Protein AF-W4Q923-F1 (afdb_monomer_lite)

pLDDT: mean 73.34, std 15.71, range [39.53, 96.38]

Radius of gyration: 23.55 Å; chains: 1; bounding box: 64×56×61 Å

InterPro domains:
  IPR027359 Voltage-dependent channel domain superfamily [G3DSA:1.20.120.350] (2-96)

Foldseek 3Di:
DQDPVNVVPVPPPPVVVVVVVLVVLVVVLVVVCVVDPDNVVCCVVCVVSVLSNDPPVVPDPCCVVVVVVNVVVLVVCCVPPVVVVVVPDDPVNVVVVVVVLLVLLLVLLVCCCVQPPQQPDSVSSSVVLVCLLQPPPDCPDDDDDPVNVVSSVVSNVNSVVVVSVVVVVVVVVVVVVVVVVVVVVVVVVVVVVVPD

Structure (mmCIF, N/CA/C/O backbone):
data_AF-W4Q923-F1
#
_entry.id   AF-W4Q923-F1
#
loop_
_atom_site.group_PDB
_atom_site.id
_atom_site.type_symbol
_atom_site.label_atom_id
_atom_site.label_alt_id
_atom_site.label_comp_id
_atom_site.label_asym_id
_atom_site.label_entity_id
_atom_site.label_seq_id
_atom_site.pdbx_PDB_ins_code
_atom_site.Cartn_x
_atom_site.Cartn_y
_atom_site.Cartn_z
_atom_site.occupancy
_atom_site.B_iso_or_equiv
_atom_site.auth_seq_id
_atom_site.auth_comp_id
_atom_site.auth_asym_id
_atom_site.auth_atom_id
_atom_site.pdbx_PDB_model_num
ATOM 1 N N . MET A 1 1 ? -6.276 -37.464 -17.230 1.00 39.97 1 MET A N 1
ATOM 2 C CA . MET A 1 1 ? -7.452 -36.572 -17.151 1.00 39.97 1 MET A CA 1
ATOM 3 C C . MET A 1 1 ? -7.204 -35.566 -16.041 1.00 39.97 1 MET A C 1
ATOM 5 O O . MET A 1 1 ? -7.201 -35.939 -14.877 1.00 39.97 1 MET A O 1
ATOM 9 N N . THR A 1 2 ? -6.880 -34.326 -16.393 1.00 39.53 2 THR A N 1
ATOM 10 C CA . THR A 1 2 ? -6.631 -33.232 -15.446 1.00 39.53 2 THR A CA 1
ATOM 11 C C . THR A 1 2 ? -7.960 -32.567 -15.101 1.00 39.53 2 THR A C 1
ATOM 13 O O . THR A 1 2 ? -8.554 -31.864 -15.910 1.00 39.53 2 THR A O 1
ATOM 16 N N . THR A 1 3 ? -8.482 -32.826 -13.904 1.00 50.06 3 THR A N 1
ATOM 17 C CA . THR A 1 3 ? -9.711 -32.168 -13.432 1.00 50.06 3 THR A CA 1
ATOM 18 C C . THR A 1 3 ? -9.398 -30.740 -12.976 1.00 50.06 3 THR A C 1
ATOM 20 O O . THR A 1 3 ? -8.366 -30.531 -12.346 1.00 50.06 3 THR A O 1
ATOM 23 N N . LEU A 1 4 ? -10.284 -29.766 -13.208 1.00 46.25 4 LEU A N 1
ATOM 24 C CA . LEU A 1 4 ? -10.151 -28.357 -12.774 1.00 46.25 4 LEU A CA 1
ATOM 25 C C . LEU A 1 4 ? -9.600 -28.136 -11.336 1.00 46.25 4 LEU A C 1
ATOM 27 O O . LEU A 1 4 ? -8.822 -27.199 -11.150 1.00 46.25 4 LEU A O 1
ATOM 31 N N . PRO A 1 5 ? -9.884 -28.992 -10.328 1.00 50.47 5 PRO A N 1
ATOM 32 C CA . PRO A 1 5 ? -9.270 -28.883 -8.999 1.00 50.47 5 PRO A CA 1
ATOM 33 C C . PRO A 1 5 ? -7.749 -29.118 -8.967 1.00 50.47 5 PRO A C 1
ATOM 35 O O . PRO A 1 5 ? -7.064 -28.565 -8.106 1.00 50.47 5 PRO A O 1
ATOM 38 N N . THR A 1 6 ? -7.207 -29.908 -9.901 1.00 49.28 6 THR A N 1
ATOM 39 C CA . THR A 1 6 ? -5.767 -30.235 -9.982 1.00 49.28 6 THR A CA 1
ATOM 40 C C . THR A 1 6 ? -4.897 -29.060 -10.436 1.00 49.28 6 THR A C 1
ATOM 42 O O . THR A 1 6 ? -3.740 -28.961 -10.040 1.00 49.28 6 THR A O 1
ATOM 45 N N . LEU A 1 7 ? -5.468 -28.097 -11.170 1.00 45.94 7 LEU A N 1
ATOM 46 C CA . LEU A 1 7 ? -4.778 -26.854 -11.547 1.00 45.94 7 LEU A CA 1
ATOM 47 C C . LEU A 1 7 ? -4.620 -25.888 -10.361 1.00 45.94 7 LEU A C 1
ATOM 49 O O . LEU A 1 7 ? -3.667 -25.119 -10.309 1.00 45.94 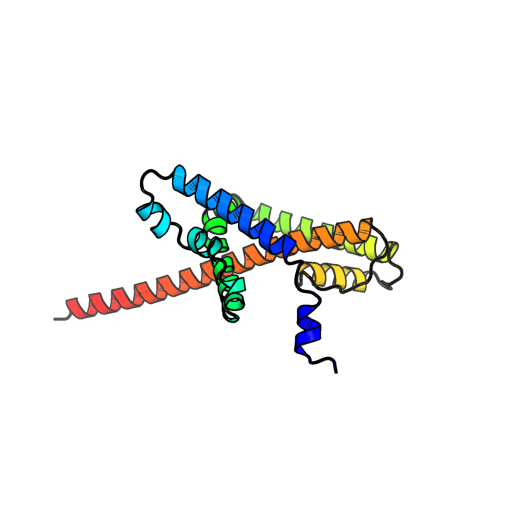7 LEU A O 1
ATOM 53 N N . TRP A 1 8 ? -5.522 -25.962 -9.379 1.00 49.03 8 TRP A N 1
ATOM 54 C CA . TRP A 1 8 ? -5.484 -25.140 -8.164 1.00 49.03 8 TRP A CA 1
ATOM 55 C C . TRP A 1 8 ? -4.673 -25.760 -7.018 1.00 49.03 8 TRP A C 1
ATOM 57 O O . TRP A 1 8 ? -4.324 -25.059 -6.071 1.00 49.03 8 TRP A O 1
ATOM 67 N N . THR A 1 9 ? -4.372 -27.059 -7.075 1.00 49.66 9 THR A N 1
ATOM 68 C CA . THR A 1 9 ? -3.628 -27.767 -6.014 1.00 49.66 9 THR A CA 1
ATOM 69 C C . THR A 1 9 ? -2.115 -27.749 -6.225 1.00 49.66 9 THR A C 1
ATOM 71 O O . THR A 1 9 ? -1.380 -27.741 -5.242 1.00 49.66 9 THR A O 1
ATOM 74 N N . ASN A 1 10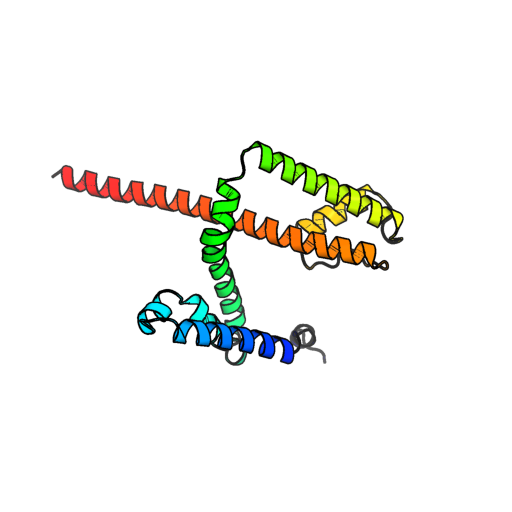 ? -1.629 -27.635 -7.465 1.00 43.00 10 ASN A N 1
ATOM 75 C CA . ASN A 1 10 ? -0.187 -27.647 -7.758 1.00 43.00 10 ASN A CA 1
ATOM 76 C C . ASN A 1 10 ? 0.548 -26.324 -7.456 1.00 43.00 10 ASN A C 1
ATOM 78 O O . ASN A 1 10 ? 1.774 -26.299 -7.435 1.00 43.00 10 ASN A O 1
ATOM 82 N N . HIS A 1 11 ? -0.183 -25.245 -7.158 1.00 48.03 11 HIS A N 1
ATOM 83 C CA . HIS A 1 11 ? 0.361 -23.986 -6.624 1.00 48.03 11 HIS A CA 1
ATOM 84 C C . HIS A 1 11 ? -0.030 -23.752 -5.157 1.00 48.03 11 HIS A C 1
ATOM 86 O O . HIS A 1 11 ? -0.047 -22.616 -4.676 1.00 48.03 11 HIS A O 1
ATOM 92 N N . ALA A 1 12 ? -0.344 -24.818 -4.414 1.00 50.09 12 ALA A N 1
ATOM 93 C CA . ALA A 1 12 ? -0.408 -24.723 -2.966 1.00 50.09 12 ALA A CA 1
ATOM 94 C C . ALA A 1 12 ? 0.986 -24.328 -2.463 1.00 50.09 12 ALA A C 1
ATOM 96 O O . ALA A 1 12 ? 1.941 -25.091 -2.590 1.00 50.09 12 ALA A O 1
ATOM 97 N N . ILE A 1 13 ? 1.097 -23.107 -1.934 1.00 53.09 13 ILE A N 1
ATOM 98 C CA . ILE A 1 13 ? 2.220 -22.638 -1.118 1.00 53.09 13 ILE A CA 1
ATOM 99 C C . ILE A 1 13 ? 2.723 -23.827 -0.299 1.00 53.09 13 ILE A C 1
ATOM 101 O O . ILE A 1 13 ? 1.928 -24.431 0.427 1.00 53.09 13 ILE A O 1
ATOM 105 N N . ASN A 1 14 ? 3.994 -24.188 -0.509 1.00 57.25 14 ASN A N 1
ATOM 106 C CA . ASN A 1 14 ? 4.610 -25.419 -0.024 1.00 57.25 14 ASN A CA 1
ATOM 107 C C . ASN A 1 14 ? 4.121 -25.719 1.409 1.00 57.25 14 ASN A C 1
ATOM 109 O O . ASN A 1 14 ? 4.229 -24.827 2.256 1.00 57.25 14 ASN A O 1
ATOM 113 N N . PRO A 1 15 ? 3.567 -26.913 1.702 1.00 65.25 15 PRO A N 1
ATOM 114 C CA . PRO A 1 15 ? 3.072 -27.280 3.034 1.00 65.25 15 PRO A CA 1
ATOM 115 C C . PRO A 1 15 ? 4.042 -26.926 4.171 1.00 65.25 15 PRO A C 1
ATOM 117 O O . PRO A 1 15 ? 3.618 -26.568 5.268 1.00 65.25 15 PRO A O 1
ATOM 120 N N . PHE A 1 16 ? 5.341 -26.927 3.867 1.00 68.88 16 PHE A N 1
ATOM 121 C CA . PHE A 1 16 ? 6.417 -26.471 4.736 1.00 68.88 16 PHE A CA 1
ATOM 122 C C . PHE A 1 16 ? 6.298 -25.001 5.180 1.00 68.88 16 PHE A C 1
ATOM 124 O O . PHE A 1 16 ? 6.459 -24.691 6.356 1.00 68.88 16 PHE A O 1
ATOM 131 N N . VAL A 1 17 ? 5.964 -24.086 4.267 1.00 65.88 17 VAL A N 1
ATOM 132 C CA . VAL A 1 17 ? 5.788 -22.653 4.560 1.00 65.88 17 VAL A CA 1
ATOM 133 C C . VAL A 1 17 ? 4.577 -22.431 5.463 1.00 65.88 17 VAL A C 1
ATOM 135 O O . VAL A 1 17 ? 4.668 -21.674 6.426 1.00 65.88 17 VAL A O 1
ATOM 138 N N . ASN A 1 18 ? 3.462 -23.124 5.207 1.00 62.75 18 ASN A N 1
ATOM 139 C CA . ASN A 1 18 ? 2.280 -23.036 6.073 1.00 62.75 18 ASN A CA 1
ATOM 140 C C . ASN A 1 18 ? 2.594 -23.530 7.492 1.00 62.75 18 ASN A C 1
ATOM 142 O O . ASN A 1 18 ? 2.185 -22.905 8.468 1.00 62.75 18 ASN A O 1
ATOM 146 N N . TRP A 1 19 ? 3.372 -24.608 7.606 1.00 73.25 19 TRP A N 1
ATOM 147 C CA . TRP A 1 19 ? 3.796 -25.159 8.889 1.00 73.25 19 TRP A CA 1
ATOM 148 C C . TRP A 1 19 ? 4.737 -24.218 9.658 1.00 73.25 19 TRP A C 1
ATOM 150 O O . TRP A 1 19 ? 4.524 -23.985 10.847 1.00 73.25 19 TRP A O 1
ATOM 160 N N . ILE A 1 20 ? 5.714 -23.598 8.981 1.00 73.25 20 ILE A N 1
ATOM 161 C CA . ILE A 1 20 ? 6.604 -22.592 9.588 1.00 73.25 20 ILE A CA 1
ATOM 162 C C . ILE A 1 20 ? 5.804 -21.397 10.109 1.00 73.25 20 ILE A C 1
ATOM 164 O O . ILE A 1 20 ? 5.983 -20.977 11.251 1.00 73.25 20 ILE A O 1
ATOM 168 N N . VAL A 1 21 ? 4.906 -20.851 9.288 1.00 68.62 21 VAL A N 1
ATOM 169 C CA . VAL A 1 21 ? 4.084 -19.695 9.668 1.00 68.62 21 VAL A CA 1
ATOM 170 C C . VAL A 1 21 ? 3.192 -20.031 10.865 1.00 68.62 21 VAL A C 1
ATOM 172 O O . VAL A 1 21 ? 3.066 -19.221 11.784 1.00 68.62 21 VAL A O 1
ATOM 175 N N . TRP A 1 22 ? 2.617 -21.235 10.896 1.00 76.94 22 TRP A N 1
ATOM 176 C CA . TRP A 1 22 ? 1.834 -21.705 12.036 1.00 76.94 22 TRP A CA 1
ATOM 177 C C . TRP A 1 22 ? 2.674 -21.795 13.316 1.00 76.94 22 TRP A C 1
ATOM 179 O O . TRP A 1 22 ? 2.257 -21.258 14.342 1.00 76.94 22 TRP A O 1
ATOM 189 N N . ILE A 1 23 ? 3.880 -22.372 13.256 1.00 78.94 23 ILE A N 1
ATOM 190 C CA . ILE A 1 23 ? 4.795 -22.446 14.408 1.00 78.94 23 ILE A CA 1
ATOM 191 C C . ILE A 1 23 ? 5.085 -21.064 14.983 1.00 78.94 23 ILE A C 1
ATOM 193 O O . ILE A 1 23 ? 5.022 -20.881 16.198 1.00 78.94 23 ILE A O 1
ATOM 197 N N . VAL A 1 24 ? 5.358 -20.079 14.127 1.00 76.44 24 VAL A N 1
ATOM 198 C CA . VAL A 1 24 ? 5.625 -18.705 14.571 1.00 76.44 24 VAL A CA 1
ATOM 199 C C . VAL A 1 24 ? 4.433 -18.142 15.353 1.00 76.44 24 VAL A C 1
ATOM 201 O O . VAL A 1 24 ? 4.621 -17.569 16.426 1.00 76.44 24 VAL A O 1
ATOM 204 N N . PHE A 1 25 ? 3.201 -18.351 14.876 1.00 72.81 25 PHE A N 1
ATOM 205 C CA . PHE A 1 25 ? 2.000 -17.903 15.590 1.00 72.81 25 PHE A CA 1
ATOM 206 C C . PHE A 1 25 ? 1.752 -18.656 16.900 1.00 72.81 25 PHE A C 1
ATOM 208 O O . PHE A 1 25 ? 1.313 -18.042 17.873 1.00 72.81 25 PHE A O 1
ATOM 215 N N . VAL A 1 26 ? 2.036 -19.959 16.948 1.00 81.19 26 VAL A N 1
ATOM 216 C CA . VAL A 1 26 ? 1.913 -20.768 18.171 1.00 81.19 26 VAL A CA 1
ATOM 217 C C . VAL A 1 26 ? 2.897 -20.297 19.235 1.00 81.19 26 VAL A C 1
ATOM 219 O O . VAL A 1 26 ? 2.506 -20.125 20.390 1.00 81.19 26 VAL A O 1
ATOM 222 N N . ILE A 1 27 ? 4.148 -20.038 18.852 1.00 82.75 27 ILE A N 1
ATOM 223 C CA . ILE A 1 27 ? 5.184 -19.555 19.769 1.00 82.75 27 ILE A CA 1
ATOM 224 C C . ILE A 1 27 ? 4.839 -18.152 20.289 1.00 82.75 27 ILE A C 1
ATOM 226 O O . ILE A 1 27 ? 4.859 -17.942 21.501 1.0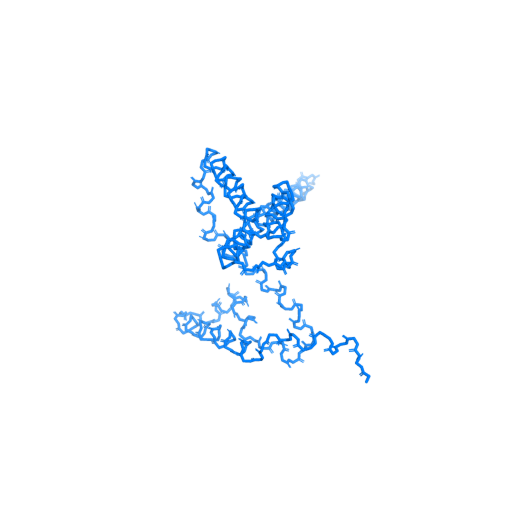0 82.75 27 ILE A O 1
ATOM 230 N N . ASP A 1 28 ? 4.462 -17.210 19.415 1.00 79.38 28 ASP A N 1
ATOM 231 C CA . ASP A 1 28 ? 4.069 -15.850 19.825 1.00 79.38 28 ASP A CA 1
ATOM 232 C C . ASP A 1 28 ? 2.859 -15.868 20.775 1.00 79.38 28 ASP A C 1
ATOM 234 O O . ASP A 1 28 ? 2.872 -15.217 21.824 1.00 79.38 28 ASP A O 1
ATOM 238 N N . PHE A 1 29 ? 1.833 -16.668 20.463 1.00 81.94 29 PHE A N 1
ATOM 239 C CA . PHE A 1 29 ? 0.671 -16.819 21.335 1.00 81.94 29 PHE A CA 1
ATOM 240 C C . PHE A 1 29 ? 1.039 -17.443 22.682 1.00 81.94 29 PHE A C 1
ATOM 242 O O . PHE A 1 29 ? 0.613 -16.942 23.723 1.00 81.94 29 PHE A O 1
ATOM 249 N N . GLY A 1 30 ? 1.829 -18.520 22.670 1.00 86.69 30 GLY A N 1
ATOM 250 C CA . GLY A 1 30 ? 2.264 -19.222 23.873 1.00 86.69 30 GLY A CA 1
ATOM 251 C C . GLY A 1 30 ? 3.055 -18.313 24.808 1.00 86.69 30 GLY A C 1
ATOM 252 O O . GLY A 1 30 ? 2.748 -18.243 25.997 1.00 86.69 30 GLY A O 1
ATOM 253 N N . TYR A 1 31 ? 3.999 -17.546 24.260 1.00 88.38 31 TYR A N 1
ATOM 254 C CA . TYR A 1 31 ? 4.799 -16.586 25.018 1.00 88.38 31 TYR A CA 1
ATOM 255 C C . TYR A 1 31 ? 3.924 -15.509 25.679 1.00 88.38 31 TYR A C 1
ATOM 257 O O . TYR A 1 31 ? 4.002 -15.280 26.887 1.00 88.38 31 TYR A O 1
ATOM 265 N N . ARG A 1 32 ? 3.007 -14.896 24.920 1.00 79.50 32 ARG A N 1
ATOM 266 C CA . ARG A 1 32 ? 2.095 -13.864 25.448 1.00 79.50 32 ARG A CA 1
ATOM 267 C C . ARG A 1 32 ? 1.099 -14.414 26.468 1.00 79.50 32 ARG A C 1
ATOM 269 O O . ARG A 1 32 ? 0.756 -13.715 27.417 1.00 79.50 32 ARG A O 1
ATOM 276 N N . LEU A 1 33 ? 0.641 -15.652 26.290 1.00 88.38 33 LEU A N 1
ATOM 277 C CA . LEU A 1 33 ? -0.255 -16.313 27.236 1.00 88.38 33 LEU A CA 1
ATOM 278 C C . LEU A 1 33 ? 0.454 -16.635 28.560 1.00 88.38 33 LEU A C 1
ATOM 280 O O . LEU A 1 33 ? -0.185 -16.579 29.609 1.00 88.38 33 LEU A O 1
ATOM 284 N N . GLN A 1 34 ? 1.752 -16.956 28.526 1.00 90.25 34 GLN A N 1
ATOM 285 C CA . GLN A 1 34 ? 2.560 -17.176 29.731 1.00 90.25 34 GLN A CA 1
ATOM 286 C C . GLN A 1 34 ? 2.818 -15.879 30.507 1.00 90.25 34 GLN A C 1
ATOM 288 O O . GLN A 1 34 ? 2.774 -15.897 31.733 1.00 90.25 34 GLN A O 1
ATOM 293 N N . LEU A 1 35 ? 3.028 -14.763 29.805 1.00 87.75 35 LEU A N 1
ATOM 294 C CA . LEU A 1 35 ? 3.209 -13.433 30.403 1.00 87.75 35 LEU A CA 1
ATOM 295 C C . LEU A 1 35 ? 1.917 -12.822 30.966 1.00 87.75 35 LEU A C 1
ATOM 297 O O . LEU A 1 35 ? 1.972 -11.884 31.757 1.00 87.75 35 LEU A O 1
ATOM 301 N N . ALA A 1 36 ? 0.748 -13.309 30.551 1.00 85.75 36 ALA A N 1
ATOM 302 C CA . ALA A 1 36 ? -0.524 -12.768 31.001 1.00 85.75 36 ALA A CA 1
ATOM 303 C C . ALA A 1 36 ? -0.875 -13.244 32.421 1.00 85.75 36 ALA A C 1
ATOM 305 O O . ALA A 1 36 ? -1.133 -14.428 32.641 1.00 85.75 36 ALA A O 1
ATOM 306 N N . GLU A 1 37 ? -1.010 -12.300 33.357 1.00 80.75 37 GLU A N 1
ATOM 307 C CA . GLU A 1 37 ? -1.421 -12.563 34.749 1.00 80.75 37 GLU A CA 1
ATOM 308 C C . GLU A 1 37 ? -2.750 -13.334 34.844 1.00 80.75 37 GLU A C 1
ATOM 310 O O . GLU A 1 37 ? -2.924 -14.203 35.695 1.00 80.75 37 GLU A O 1
ATOM 315 N N . GLN A 1 38 ? -3.693 -13.057 33.933 1.00 89.12 38 GLN A N 1
ATOM 316 C CA . GLN A 1 38 ? -4.988 -13.737 33.855 1.00 89.12 38 GLN A CA 1
ATOM 317 C C . GLN A 1 38 ? -5.217 -14.358 32.475 1.00 89.12 38 GLN A C 1
ATOM 319 O O . GLN A 1 38 ? -5.804 -13.747 31.576 1.00 89.12 38 GLN A O 1
ATOM 324 N N . LYS A 1 39 ? -4.812 -15.623 32.326 1.00 86.19 39 LYS A N 1
ATOM 325 C CA . LYS A 1 39 ? -4.891 -16.402 31.075 1.00 86.19 39 LYS A CA 1
ATOM 326 C C . LYS A 1 39 ? -6.287 -16.392 30.439 1.00 86.19 39 LYS A C 1
ATOM 328 O O . LYS A 1 39 ? -6.430 -16.128 29.248 1.00 86.19 39 LYS A O 1
ATOM 333 N N . TRP A 1 40 ? -7.337 -16.605 31.234 1.00 84.25 40 TRP A N 1
ATOM 334 C CA . TRP A 1 40 ? -8.723 -16.609 30.747 1.00 84.25 40 TRP A CA 1
ATOM 335 C C . TRP A 1 40 ? -9.199 -15.242 30.250 1.00 84.25 40 TRP A C 1
ATOM 337 O O . TRP A 1 40 ? -9.895 -15.156 29.235 1.00 84.25 40 TRP A O 1
ATOM 347 N N . LEU A 1 41 ? -8.812 -14.165 30.936 1.00 79.56 41 LEU A N 1
ATOM 348 C CA . LEU A 1 41 ? -9.129 -12.806 30.505 1.00 79.56 41 LEU A CA 1
ATOM 349 C C . LEU A 1 41 ? -8.360 -12.451 29.227 1.00 79.56 41 LEU A C 1
ATOM 351 O O . LEU A 1 41 ? -8.921 -11.830 28.326 1.00 79.56 41 LEU A O 1
ATOM 355 N N . PHE A 1 42 ? -7.104 -12.890 29.120 1.00 77.75 42 PHE A N 1
ATOM 356 C CA . PHE A 1 42 ? -6.281 -12.725 27.927 1.00 77.75 42 PHE A CA 1
ATOM 357 C C . PHE A 1 42 ? -6.896 -13.419 26.707 1.00 77.75 42 PHE A C 1
ATOM 359 O O . PHE A 1 42 ? -7.014 -12.788 25.660 1.00 77.75 42 PHE A O 1
ATOM 366 N N . ILE A 1 43 ? -7.362 -14.663 26.849 1.00 82.31 43 ILE A N 1
ATOM 367 C CA . ILE A 1 43 ? -8.047 -15.409 25.779 1.00 82.31 43 ILE A CA 1
ATOM 368 C C . ILE A 1 43 ? -9.298 -14.651 25.310 1.00 82.31 43 ILE A C 1
ATOM 370 O O . ILE A 1 43 ? -9.479 -14.441 24.111 1.00 82.31 43 ILE A O 1
ATOM 374 N N . LYS A 1 44 ? -10.130 -14.167 26.245 1.00 74.06 44 LYS A N 1
ATOM 375 C CA . LYS A 1 44 ? -11.352 -13.406 25.921 1.00 74.06 44 LYS A CA 1
ATOM 376 C C . LYS A 1 44 ? -11.065 -12.054 25.266 1.00 74.06 44 LYS A C 1
ATOM 378 O O . LYS A 1 44 ? -11.820 -11.628 24.397 1.00 74.06 44 LYS A O 1
ATOM 383 N N . LYS A 1 45 ? -9.991 -11.374 25.675 1.00 75.25 45 LYS A N 1
ATOM 384 C CA . LYS A 1 45 ? -9.571 -10.090 25.092 1.00 75.25 45 LYS A CA 1
ATOM 385 C C . LYS A 1 45 ? -8.888 -10.250 23.734 1.00 75.25 45 LYS A C 1
ATOM 387 O O . LYS A 1 45 ? -8.917 -9.314 22.940 1.00 75.25 45 LYS A O 1
ATOM 392 N N . ASN A 1 46 ? -8.308 -11.418 23.454 1.00 70.19 46 ASN A N 1
ATOM 393 C CA . ASN A 1 46 ? -7.512 -11.672 22.256 1.00 70.19 46 ASN A CA 1
ATOM 394 C C . ASN A 1 46 ? -8.045 -12.857 21.421 1.00 70.19 46 ASN A C 1
ATOM 396 O O . ASN A 1 46 ? -7.276 -13.756 21.068 1.00 70.19 46 ASN A O 1
ATOM 400 N N . PRO A 1 47 ? -9.336 -12.865 21.032 1.00 70.44 47 PRO A N 1
ATOM 401 C CA . PRO A 1 47 ? -9.945 -13.995 20.326 1.00 70.44 47 PRO A CA 1
ATOM 402 C C . PRO A 1 47 ? -9.266 -14.277 18.979 1.00 70.44 47 PRO A C 1
ATOM 404 O O . PRO A 1 47 ? -9.142 -15.423 18.566 1.00 70.44 47 PRO A O 1
ATOM 407 N N . PHE A 1 48 ? -8.743 -13.251 18.305 1.00 63.28 48 PHE A N 1
ATOM 408 C CA . PHE A 1 48 ? -8.038 -13.430 17.037 1.00 63.28 48 PHE A CA 1
ATOM 409 C C . PHE A 1 48 ? -6.701 -14.150 17.178 1.00 63.28 48 PHE A C 1
ATOM 411 O O . PHE A 1 48 ? -6.305 -14.873 16.269 1.00 63.28 48 PHE A O 1
ATOM 418 N N . LEU A 1 49 ? -5.981 -13.918 18.276 1.00 65.31 49 LEU A N 1
ATOM 419 C CA . LEU A 1 49 ? -4.723 -14.594 18.611 1.00 65.31 49 LEU A CA 1
ATOM 420 C C . LEU A 1 49 ? -4.977 -16.090 18.818 1.00 65.31 49 LEU A C 1
ATOM 422 O O . LEU A 1 49 ? -4.283 -16.913 18.232 1.00 65.31 49 LEU A O 1
ATOM 426 N N . VAL A 1 50 ? -6.068 -16.411 19.515 1.00 74.69 50 VAL A N 1
ATOM 427 C CA . VAL A 1 50 ? -6.555 -17.780 19.727 1.00 74.69 50 VAL A CA 1
ATOM 428 C C . VAL A 1 50 ? -6.953 -18.448 18.409 1.00 74.69 50 VAL A C 1
ATOM 430 O O . VAL A 1 50 ? -6.559 -19.576 18.149 1.00 74.69 50 VAL A O 1
ATOM 433 N N . ILE A 1 51 ? -7.685 -17.755 17.533 1.00 66.88 51 ILE A N 1
ATOM 434 C CA . ILE A 1 51 ? -8.116 -18.320 16.242 1.00 66.88 51 ILE A CA 1
ATOM 435 C C . ILE A 1 51 ? -6.925 -18.692 15.348 1.00 66.88 51 ILE A C 1
ATOM 437 O O . ILE A 1 51 ? -7.041 -19.619 14.552 1.00 66.88 51 ILE A O 1
ATOM 441 N N . ALA A 1 52 ? -5.779 -18.017 15.478 1.00 65.19 52 ALA A N 1
ATOM 442 C CA . ALA A 1 52 ? -4.654 -18.272 14.584 1.00 65.19 52 ALA A CA 1
ATOM 443 C C . ALA A 1 52 ? -3.775 -19.465 14.924 1.00 65.19 52 ALA A C 1
ATOM 445 O O . ALA A 1 52 ? -3.061 -19.958 14.056 1.00 65.19 52 ALA A O 1
ATOM 446 N N . ILE A 1 53 ? -3.817 -19.920 16.170 1.00 77.44 53 ILE A N 1
ATOM 447 C CA . ILE A 1 53 ? -3.105 -21.134 16.562 1.00 77.44 53 ILE A CA 1
ATOM 448 C C . ILE A 1 53 ? -3.899 -22.396 16.224 1.00 77.44 53 ILE A C 1
ATOM 450 O O . ILE A 1 53 ? -3.333 -23.486 16.225 1.00 77.44 53 ILE A O 1
ATOM 454 N N . ILE A 1 54 ? -5.195 -22.266 15.919 1.00 72.81 54 ILE A N 1
ATOM 455 C CA . ILE A 1 54 ? -6.050 -23.401 15.582 1.00 72.81 54 ILE A CA 1
ATOM 456 C C . ILE A 1 54 ? -5.838 -23.753 14.097 1.00 72.81 54 ILE A C 1
ATOM 458 O O . ILE A 1 54 ? -6.148 -22.925 13.233 1.00 72.81 54 ILE A O 1
ATOM 462 N N . PRO A 1 55 ? -5.343 -24.965 13.774 1.00 61.81 55 PRO A N 1
ATOM 463 C CA . PRO A 1 55 ? -5.057 -25.390 12.403 1.00 61.81 55 PRO A CA 1
ATOM 464 C C . PRO A 1 55 ? -6.351 -25.792 11.678 1.00 61.81 55 PRO A C 1
ATOM 466 O O . PRO A 1 55 ? -6.583 -26.952 11.345 1.00 61.81 55 PRO A O 1
ATOM 469 N N . PHE A 1 56 ? -7.252 -24.830 11.465 1.00 56.75 56 PHE A N 1
ATOM 470 C CA . PHE A 1 56 ? -8.532 -25.081 10.798 1.00 56.75 56 PHE A CA 1
ATOM 471 C C . PHE A 1 56 ? -8.350 -25.550 9.345 1.00 56.75 56 PHE A C 1
ATOM 473 O O . PHE A 1 56 ? -9.177 -26.308 8.838 1.00 56.75 56 PHE A O 1
ATOM 480 N N . ASP A 1 57 ? -7.271 -25.120 8.684 1.00 54.03 57 ASP A N 1
ATOM 481 C CA . ASP A 1 57 ? -6.959 -25.387 7.275 1.00 54.03 57 ASP A CA 1
ATOM 482 C C . ASP A 1 57 ? -6.641 -26.845 6.957 1.00 54.03 57 ASP A C 1
ATOM 484 O O . ASP A 1 57 ? -6.839 -27.262 5.817 1.00 54.03 57 ASP A O 1
ATOM 488 N N . GLN A 1 58 ? -6.233 -27.621 7.960 1.00 51.69 58 GLN A N 1
ATOM 489 C CA . GLN A 1 58 ? -5.940 -29.043 7.806 1.00 51.69 58 GLN A CA 1
ATOM 490 C C . GLN A 1 58 ? -7.180 -29.940 7.945 1.00 51.69 58 GLN A C 1
ATOM 492 O O . GLN A 1 58 ? -7.166 -31.057 7.436 1.00 51.69 58 GLN A O 1
ATOM 497 N N . PHE A 1 59 ? -8.264 -29.463 8.573 1.00 48.53 59 PHE A N 1
ATOM 498 C CA . PHE A 1 59 ? -9.433 -30.298 8.892 1.00 48.53 59 PHE A CA 1
ATOM 499 C C . PHE A 1 59 ? -10.717 -29.936 8.134 1.00 48.53 59 PHE A C 1
ATOM 501 O O . PHE A 1 59 ? -11.562 -30.806 7.941 1.00 48.53 59 PHE A O 1
ATOM 508 N N . PHE A 1 60 ? -10.895 -28.692 7.668 1.00 45.91 60 PHE A N 1
ATOM 509 C CA . PHE A 1 60 ? -12.144 -28.285 7.013 1.00 45.91 60 PHE A CA 1
ATOM 510 C C . PHE A 1 60 ? -11.906 -27.392 5.790 1.00 45.91 60 PHE A C 1
ATOM 512 O O . PHE A 1 60 ? -11.253 -26.357 5.875 1.00 45.91 60 PHE A O 1
ATOM 519 N N . GLN A 1 61 ? -12.545 -27.709 4.655 1.00 46.53 61 GLN A N 1
ATOM 520 C CA . GLN A 1 61 ? -12.555 -26.851 3.451 1.00 46.53 61 GLN A CA 1
ATOM 521 C C . GLN A 1 61 ? -13.097 -25.429 3.734 1.00 46.53 61 GLN A C 1
ATOM 523 O O . GLN A 1 61 ? -12.758 -24.475 3.030 1.00 46.53 61 GLN A O 1
ATOM 528 N N . VAL A 1 62 ? -13.869 -25.271 4.818 1.00 47.75 62 VAL A N 1
ATOM 529 C CA . VAL A 1 62 ? -14.403 -24.003 5.349 1.00 47.75 62 VAL A CA 1
ATOM 530 C C . VAL A 1 62 ? -13.308 -23.095 5.940 1.00 47.75 62 VAL A C 1
ATOM 532 O O . VAL A 1 62 ? -13.505 -21.893 6.090 1.00 47.75 62 VAL A O 1
ATOM 535 N N . ALA A 1 63 ? -12.104 -23.604 6.201 1.00 52.50 63 ALA A N 1
ATOM 536 C CA . ALA A 1 63 ? -10.978 -22.820 6.712 1.00 52.50 63 ALA A CA 1
ATOM 537 C C . ALA A 1 63 ? -10.480 -21.720 5.764 1.00 52.50 63 ALA A C 1
ATOM 539 O O . ALA A 1 63 ? -9.866 -20.743 6.200 1.00 52.50 63 ALA A O 1
ATOM 540 N N . ARG A 1 64 ? -10.807 -21.816 4.468 1.00 52.28 64 ARG A N 1
ATOM 541 C CA . ARG A 1 64 ? -10.623 -20.712 3.512 1.00 52.28 64 ARG A CA 1
ATOM 542 C C . ARG A 1 64 ? -11.413 -19.461 3.929 1.00 52.28 64 ARG A C 1
ATOM 544 O O . ARG A 1 64 ? -10.942 -18.351 3.714 1.00 52.28 64 ARG A O 1
ATOM 551 N N . LEU A 1 65 ? -12.555 -19.643 4.596 1.00 49.22 65 LEU A N 1
ATOM 552 C CA . LEU A 1 65 ? -13.381 -18.581 5.174 1.00 49.22 65 LEU A CA 1
ATOM 553 C C . LEU A 1 65 ? -12.776 -18.030 6.479 1.00 49.22 65 LEU A C 1
ATOM 555 O O . LEU A 1 65 ? -12.882 -16.843 6.763 1.00 49.22 65 LEU A O 1
ATOM 559 N N . VAL A 1 66 ? -12.052 -18.856 7.241 1.00 51.62 66 VAL A N 1
ATOM 560 C CA . VAL A 1 66 ? -11.329 -18.427 8.454 1.00 51.62 66 VAL A CA 1
ATOM 561 C C . VAL A 1 66 ? -10.142 -17.515 8.109 1.00 51.62 66 VAL A C 1
ATOM 563 O O . VAL A 1 66 ? -9.845 -16.599 8.871 1.00 51.62 66 VAL A O 1
ATOM 566 N N . ARG A 1 67 ? -9.526 -17.641 6.920 1.00 52.22 67 ARG A N 1
ATOM 567 C CA . ARG A 1 67 ? -8.545 -16.651 6.414 1.00 52.22 67 ARG A CA 1
ATOM 568 C C . ARG A 1 67 ? -9.134 -15.237 6.293 1.00 52.22 67 ARG A C 1
ATOM 570 O O . ARG A 1 67 ? -8.418 -14.265 6.503 1.00 52.22 67 ARG A O 1
ATOM 577 N N . VAL A 1 68 ? -10.440 -15.107 6.054 1.00 56.09 68 VAL A N 1
ATOM 578 C CA . VAL A 1 68 ? -11.149 -13.812 6.074 1.00 56.09 68 VAL A CA 1
ATOM 579 C C . VAL A 1 68 ? -11.254 -13.270 7.505 1.00 56.09 68 VAL A C 1
ATOM 581 O O . VAL A 1 68 ? -11.184 -12.063 7.714 1.00 56.09 68 VAL A O 1
ATOM 584 N N . ILE A 1 69 ? -11.314 -14.139 8.520 1.00 54.19 69 ILE A N 1
ATOM 585 C CA . ILE A 1 69 ? -11.306 -13.740 9.938 1.00 54.19 69 ILE A CA 1
ATOM 586 C C . ILE A 1 69 ? -9.957 -13.113 10.336 1.00 54.19 69 ILE A C 1
ATOM 588 O O . ILE A 1 69 ? -9.924 -12.181 11.141 1.00 54.19 69 ILE A O 1
ATOM 592 N N . TYR A 1 70 ? -8.848 -13.523 9.713 1.00 55.25 70 TYR A N 1
ATOM 593 C CA . TYR A 1 70 ? -7.554 -12.852 9.890 1.00 55.25 70 TYR A CA 1
ATOM 594 C C . TYR A 1 70 ? -7.553 -11.399 9.388 1.00 55.25 70 TYR A C 1
ATOM 596 O O . TYR A 1 70 ? -6.828 -10.585 9.955 1.00 55.25 70 TYR A O 1
ATOM 604 N N . LEU A 1 71 ? -8.397 -11.024 8.415 1.00 55.28 71 LEU A N 1
ATOM 605 C CA . LEU A 1 71 ? -8.534 -9.623 7.983 1.00 55.28 71 LEU A CA 1
ATOM 606 C C . LEU A 1 71 ? -9.103 -8.728 9.095 1.00 55.28 71 LEU A C 1
ATOM 608 O O . LEU A 1 71 ? -8.777 -7.545 9.163 1.00 55.28 71 LEU A O 1
ATOM 612 N N . PHE A 1 72 ? -9.878 -9.279 10.033 1.00 53.25 72 PHE A N 1
ATOM 613 C CA . PHE A 1 72 ? -10.395 -8.515 11.171 1.00 53.25 72 PHE A CA 1
ATOM 614 C C . PHE A 1 72 ? -9.310 -8.151 12.202 1.00 53.25 72 PHE A C 1
ATOM 616 O O . PHE A 1 72 ? -9.498 -7.192 12.954 1.00 53.25 72 PHE A O 1
ATOM 623 N N . ARG A 1 73 ? -8.139 -8.817 12.192 1.00 51.09 73 ARG A N 1
ATOM 624 C CA . ARG A 1 73 ? -6.958 -8.408 12.987 1.00 51.09 73 ARG A CA 1
ATOM 625 C C . ARG A 1 73 ? -6.429 -7.031 12.591 1.00 51.09 73 ARG A C 1
ATOM 627 O O . ARG A 1 73 ? -5.882 -6.326 13.439 1.00 51.09 73 ARG A O 1
ATOM 634 N N . MET A 1 74 ? -6.641 -6.623 11.336 1.00 56.81 74 MET A N 1
ATOM 635 C CA . MET A 1 74 ? -6.224 -5.315 10.825 1.00 56.81 74 MET A CA 1
ATOM 636 C C . MET A 1 74 ? -6.833 -4.172 11.646 1.00 56.81 74 MET A C 1
ATOM 638 O O . MET A 1 74 ? -6.203 -3.136 11.822 1.00 56.81 74 MET A O 1
ATOM 642 N N . LYS A 1 75 ? -8.025 -4.375 12.227 1.00 52.66 75 LYS A N 1
ATOM 643 C CA . LYS A 1 75 ? -8.734 -3.355 13.008 1.00 52.66 75 LYS A CA 1
ATOM 644 C C . LYS A 1 75 ? -7.969 -2.942 14.274 1.00 52.66 75 LYS A C 1
ATOM 646 O O . LYS A 1 75 ? -7.958 -1.764 14.623 1.00 52.66 75 LYS A O 1
ATOM 651 N N . THR A 1 76 ? -7.306 -3.888 14.940 1.00 52.12 76 THR A N 1
ATOM 652 C CA . THR A 1 76 ? -6.536 -3.625 16.168 1.00 52.12 76 THR A CA 1
ATOM 653 C C . THR A 1 76 ? -5.190 -2.973 15.856 1.00 52.12 76 THR A C 1
ATOM 655 O O . THR A 1 76 ? -4.807 -2.016 16.527 1.00 52.12 76 THR A O 1
ATOM 658 N N . VAL A 1 77 ? -4.510 -3.433 14.798 1.00 57.19 77 VAL A N 1
ATOM 659 C CA . VAL A 1 77 ? -3.235 -2.854 14.335 1.00 57.19 77 VAL A CA 1
ATOM 660 C C . VAL A 1 77 ? -3.443 -1.429 13.816 1.00 57.19 77 VAL A C 1
ATOM 662 O O . VAL A 1 77 ? -2.720 -0.515 14.207 1.00 57.19 77 VAL A O 1
ATOM 665 N N . ALA A 1 78 ? -4.489 -1.214 13.016 1.00 58.00 78 ALA A N 1
ATOM 666 C CA . ALA A 1 78 ? -4.851 0.100 12.498 1.00 58.00 78 ALA A CA 1
ATOM 667 C C . ALA A 1 78 ? -5.155 1.105 13.618 1.00 58.00 78 ALA A C 1
ATOM 669 O O . ALA A 1 78 ? -4.721 2.254 13.557 1.00 58.00 78 ALA A O 1
ATOM 670 N N . LYS A 1 79 ? -5.854 0.669 14.672 1.00 56.88 79 LYS A N 1
ATOM 671 C CA . LYS A 1 79 ? -6.193 1.537 15.802 1.00 56.88 79 LYS A CA 1
ATOM 672 C C . LYS A 1 79 ? -4.968 1.952 16.624 1.00 56.88 79 LYS A C 1
ATOM 674 O O . LYS A 1 79 ? -4.856 3.113 16.977 1.00 56.88 79 LYS A O 1
ATOM 679 N N . TYR A 1 80 ? -4.065 1.029 16.952 1.00 55.44 80 TYR A N 1
ATOM 680 C CA . TYR A 1 80 ? -2.969 1.341 17.881 1.00 55.44 80 TYR A CA 1
ATOM 681 C C . TYR A 1 80 ? -1.694 1.859 17.209 1.00 55.44 80 TYR A C 1
ATOM 683 O O . TYR A 1 80 ? -0.985 2.654 17.818 1.00 55.44 80 TYR A O 1
ATOM 691 N N . TYR A 1 81 ? -1.406 1.447 15.973 1.00 56.75 81 TYR A N 1
ATOM 692 C CA . TYR A 1 81 ? -0.148 1.796 15.300 1.00 56.75 81 TYR A CA 1
ATOM 693 C C . TYR A 1 81 ? -0.325 2.828 14.187 1.00 56.75 81 TYR A C 1
ATOM 695 O O . TYR A 1 81 ? 0.563 3.644 13.968 1.00 56.75 81 TYR A O 1
ATOM 703 N N . ILE A 1 82 ? -1.466 2.823 13.493 1.00 55.00 82 ILE A N 1
ATOM 704 C CA . ILE A 1 82 ? -1.693 3.720 12.349 1.00 55.00 82 ILE A CA 1
ATOM 705 C C . ILE A 1 82 ? -2.385 5.016 12.793 1.00 55.00 82 ILE A C 1
ATOM 707 O O . ILE A 1 82 ? -2.056 6.095 12.308 1.00 55.00 82 ILE A O 1
ATOM 711 N N . GLN A 1 83 ? -3.314 4.937 13.748 1.00 55.12 83 GLN A N 1
ATOM 712 C CA . GLN A 1 83 ? -4.073 6.090 14.237 1.00 55.12 83 GLN A CA 1
ATOM 713 C C . GLN A 1 83 ? -3.206 7.268 14.748 1.00 55.12 83 GLN A C 1
ATOM 715 O O . GLN A 1 83 ? -3.449 8.381 14.282 1.00 55.12 83 GLN A O 1
ATOM 720 N N . PRO A 1 84 ? -2.169 7.079 15.596 1.00 55.12 84 PRO A N 1
ATOM 721 C CA . PRO A 1 84 ? -1.328 8.199 16.037 1.00 55.12 84 PRO A CA 1
ATOM 722 C C . PRO A 1 84 ? -0.494 8.810 14.900 1.00 55.12 84 PRO A C 1
ATOM 724 O O . PRO A 1 84 ? -0.232 10.010 14.910 1.00 55.12 84 PRO A O 1
ATOM 727 N N . VAL A 1 85 ? -0.130 8.019 13.884 1.00 57.31 85 VAL A N 1
ATOM 728 C CA . VAL A 1 85 ? 0.552 8.522 12.682 1.00 57.31 85 VAL A CA 1
ATOM 729 C C . VAL A 1 85 ? -0.407 9.393 11.867 1.00 57.31 85 VAL A C 1
ATOM 731 O O . VAL A 1 85 ? -0.057 10.506 11.500 1.00 57.31 85 VAL A O 1
ATOM 734 N N . ILE A 1 86 ? -1.648 8.945 11.645 1.00 58.34 86 ILE A N 1
ATOM 735 C CA . ILE A 1 86 ? -2.665 9.700 10.890 1.00 58.34 86 ILE A CA 1
ATOM 736 C C . ILE A 1 86 ? -3.050 11.012 11.589 1.00 58.34 86 ILE A C 1
ATOM 738 O O . ILE A 1 86 ? -3.277 12.013 10.909 1.00 58.34 86 ILE A O 1
ATOM 742 N N . GLU A 1 87 ? -3.134 11.019 12.921 1.00 57.78 87 GLU A N 1
ATOM 743 C CA . GLU A 1 87 ? -3.517 12.197 13.711 1.00 57.78 87 GLU A CA 1
ATOM 744 C C . GLU A 1 87 ? -2.429 13.288 13.728 1.00 57.78 87 GLU A C 1
ATOM 746 O O . GLU A 1 87 ? -2.755 14.463 13.880 1.00 57.78 87 GLU A O 1
ATOM 751 N N . GLN A 1 88 ? -1.162 12.933 13.481 1.00 54.94 88 GLN A N 1
ATOM 752 C CA . GLN A 1 88 ? -0.052 13.889 13.335 1.00 54.94 88 GLN A CA 1
ATOM 753 C C . GLN A 1 88 ? 0.157 14.387 11.892 1.00 54.94 88 GLN A C 1
ATOM 755 O O . GLN A 1 88 ? 0.934 15.318 11.667 1.00 54.94 88 GLN A O 1
ATOM 760 N N . LEU A 1 89 ? -0.548 13.830 10.897 1.00 51.31 89 LEU A N 1
ATOM 761 C CA . LEU A 1 89 ? -0.516 14.351 9.529 1.00 51.31 89 LEU A CA 1
ATOM 762 C C . LEU A 1 89 ? -1.394 15.607 9.402 1.00 51.31 89 LEU A C 1
ATOM 764 O O . LEU A 1 89 ? -2.594 15.534 9.111 1.00 51.31 89 LEU A O 1
ATOM 768 N N . SER A 1 90 ? -0.760 16.773 9.530 1.00 54.00 90 SER A N 1
ATOM 769 C CA . SER A 1 90 ? -1.295 18.048 9.038 1.00 54.00 90 SER A CA 1
ATOM 770 C C . SER A 1 90 ? -1.724 17.923 7.565 1.00 54.00 90 SER A C 1
ATOM 772 O O . SER A 1 90 ? -1.177 17.123 6.804 1.00 54.00 90 SER A O 1
ATOM 774 N N . TYR A 1 91 ? -2.708 18.715 7.129 1.00 54.31 91 TYR A N 1
ATOM 775 C CA . TYR A 1 91 ? -3.239 18.700 5.754 1.00 54.31 91 TYR A CA 1
ATOM 776 C C . TYR A 1 91 ? -2.129 18.849 4.689 1.00 54.31 91 TYR A C 1
ATOM 778 O O . TYR A 1 91 ? -2.199 18.244 3.620 1.00 54.31 91 TYR A O 1
ATOM 786 N N . PHE A 1 92 ? -1.057 19.569 5.038 1.00 55.31 92 PHE A N 1
ATOM 787 C CA . PHE A 1 92 ? 0.155 19.733 4.234 1.00 55.31 92 PHE A CA 1
ATOM 788 C C . PHE A 1 92 ? 0.889 18.400 3.977 1.00 55.31 92 PHE A C 1
ATOM 790 O O . PHE A 1 92 ? 1.318 18.124 2.860 1.00 55.31 92 PHE A O 1
ATOM 797 N N . SER A 1 93 ? 0.947 17.511 4.971 1.00 63.81 93 SER A N 1
ATOM 798 C CA . SER A 1 93 ? 1.615 16.206 4.879 1.00 63.81 93 SER A CA 1
ATOM 799 C C . SER A 1 93 ? 0.910 15.248 3.913 1.00 63.81 93 SER A C 1
ATOM 801 O O . SER A 1 93 ? 1.569 14.462 3.238 1.00 63.81 93 SER A O 1
ATOM 803 N N . LYS A 1 94 ? -0.423 15.325 3.789 1.00 68.19 94 LYS A N 1
ATOM 804 C CA . LYS A 1 94 ? -1.195 14.462 2.872 1.00 68.19 94 LYS A CA 1
ATOM 805 C C . LYS A 1 94 ? -0.933 14.799 1.402 1.00 68.19 94 LYS A C 1
ATOM 807 O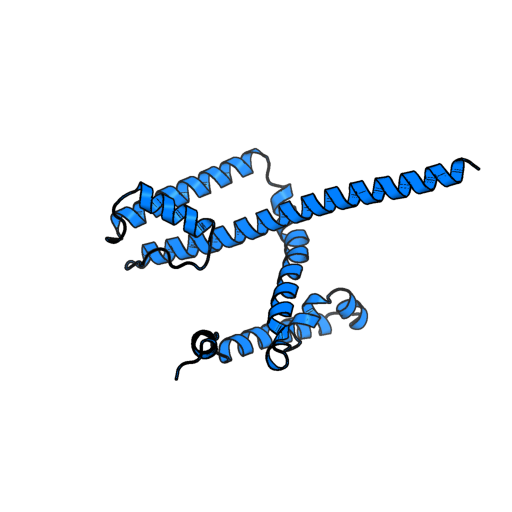 O . LYS A 1 94 ? -0.789 13.886 0.593 1.00 68.19 94 LYS A O 1
ATOM 812 N N . MET A 1 95 ? -0.831 16.088 1.065 1.00 74.19 95 MET A N 1
ATOM 813 C CA . MET A 1 95 ? -0.481 16.515 -0.297 1.00 74.19 95 MET A CA 1
ATOM 814 C C . MET A 1 95 ? 0.967 16.159 -0.642 1.00 74.19 95 MET A C 1
ATOM 816 O O . MET A 1 95 ? 1.222 15.668 -1.737 1.00 74.19 95 MET A O 1
ATOM 820 N N . VAL A 1 96 ? 1.901 16.326 0.301 1.00 80.44 96 VAL A N 1
ATOM 821 C CA . VAL A 1 96 ? 3.310 15.946 0.102 1.00 80.44 96 VAL A CA 1
ATOM 822 C C . VAL A 1 96 ? 3.452 14.445 -0.167 1.00 80.44 96 VAL A C 1
ATOM 824 O O . VAL A 1 96 ? 4.135 14.063 -1.112 1.00 80.44 96 VAL A O 1
ATOM 827 N N . ILE A 1 97 ? 2.761 13.586 0.590 1.00 80.81 97 ILE A N 1
ATOM 828 C CA . ILE A 1 97 ? 2.779 12.132 0.354 1.00 80.81 97 ILE A CA 1
ATOM 829 C C . ILE A 1 97 ? 2.230 11.785 -1.032 1.00 80.81 97 ILE A C 1
ATOM 831 O O . ILE A 1 97 ? 2.814 10.954 -1.725 1.00 80.81 97 ILE A O 1
ATOM 835 N N . LEU A 1 98 ? 1.141 12.431 -1.460 1.00 86.75 98 LEU A N 1
ATOM 836 C CA . LEU A 1 98 ? 0.582 12.210 -2.793 1.00 86.75 98 LEU A CA 1
ATOM 837 C C . LEU A 1 98 ? 1.587 12.585 -3.891 1.00 86.75 98 LEU A C 1
ATOM 839 O O . LEU A 1 98 ? 1.789 11.805 -4.817 1.00 86.75 98 LEU A O 1
ATOM 843 N N . ILE A 1 99 ? 2.258 13.733 -3.759 1.00 90.50 99 ILE A N 1
ATOM 844 C CA . ILE A 1 99 ? 3.285 14.183 -4.710 1.00 90.50 99 ILE A CA 1
ATOM 845 C C . ILE A 1 99 ? 4.460 13.201 -4.750 1.00 90.50 99 ILE A C 1
ATOM 847 O O . ILE A 1 99 ? 4.917 12.854 -5.835 1.00 90.50 99 ILE A O 1
ATOM 851 N N . ILE A 1 100 ? 4.917 12.710 -3.595 1.00 90.81 100 ILE A N 1
ATOM 852 C CA . ILE A 1 100 ? 5.998 11.716 -3.519 1.00 90.81 100 ILE A CA 1
ATOM 853 C C . ILE A 1 100 ? 5.598 10.425 -4.239 1.00 90.81 100 ILE A C 1
ATOM 855 O O . ILE A 1 100 ? 6.386 9.905 -5.024 1.00 90.81 100 ILE A O 1
ATOM 859 N N . ILE A 1 101 ? 4.376 9.927 -4.021 1.00 91.50 101 ILE A N 1
ATOM 860 C CA . ILE A 1 101 ? 3.878 8.722 -4.701 1.00 91.50 101 ILE A CA 1
ATOM 861 C C . ILE A 1 101 ? 3.808 8.955 -6.211 1.00 91.50 101 ILE A C 1
ATOM 863 O O . ILE A 1 101 ? 4.295 8.123 -6.970 1.00 91.50 101 ILE A O 1
ATOM 867 N N . MET A 1 102 ? 3.255 10.083 -6.664 1.00 93.31 102 MET A N 1
ATOM 868 C CA . MET A 1 102 ? 3.181 10.390 -8.096 1.00 93.31 102 MET A CA 1
ATOM 869 C C . MET A 1 102 ? 4.572 10.530 -8.728 1.00 93.31 102 MET A C 1
ATOM 871 O O . MET A 1 102 ? 4.802 9.985 -9.805 1.00 93.31 102 MET A O 1
ATOM 875 N N . GLY A 1 103 ? 5.512 11.191 -8.047 1.00 95.06 103 GLY A N 1
ATOM 876 C CA . GLY A 1 103 ? 6.900 11.309 -8.497 1.00 95.06 103 GLY A CA 1
ATOM 877 C C . GLY A 1 103 ? 7.610 9.956 -8.571 1.00 95.06 103 GLY A C 1
ATOM 878 O O . GLY A 1 103 ? 8.287 9.665 -9.554 1.00 95.06 103 GLY A O 1
ATOM 879 N N . TYR A 1 104 ? 7.397 9.094 -7.576 1.00 95.12 104 TYR A N 1
ATOM 880 C CA . TYR A 1 104 ? 7.907 7.725 -7.572 1.00 95.12 104 TYR A CA 1
ATOM 881 C C . TYR A 1 104 ? 7.343 6.891 -8.734 1.00 95.12 104 TYR A C 1
ATOM 883 O O . TYR A 1 104 ? 8.115 6.242 -9.437 1.00 95.12 104 TYR A O 1
ATOM 891 N N . LEU A 1 105 ? 6.030 6.946 -8.991 1.00 95.81 105 LEU A N 1
ATOM 892 C CA . LEU A 1 105 ? 5.412 6.227 -10.113 1.00 95.81 105 LEU A CA 1
ATOM 893 C C . LEU A 1 105 ? 5.920 6.727 -11.470 1.00 95.81 105 LEU A C 1
ATOM 895 O O . LEU A 1 105 ? 6.133 5.919 -12.369 1.00 95.81 105 LEU A O 1
ATOM 899 N N . ALA A 1 106 ? 6.141 8.036 -11.619 1.00 96.38 106 ALA A N 1
ATOM 900 C CA . ALA A 1 106 ? 6.719 8.609 -12.833 1.00 96.38 106 ALA A CA 1
ATOM 901 C C . ALA A 1 106 ? 8.161 8.129 -13.060 1.00 96.38 106 ALA A C 1
ATOM 903 O O . ALA A 1 106 ? 8.519 7.736 -14.171 1.00 96.38 106 ALA A O 1
ATOM 904 N N . LEU A 1 107 ? 8.974 8.086 -11.999 1.00 96.19 107 LEU A N 1
ATOM 905 C CA . LEU A 1 107 ? 10.337 7.557 -12.064 1.00 96.19 107 LEU A CA 1
ATOM 906 C C . LEU A 1 107 ? 10.343 6.067 -12.419 1.00 96.19 107 LEU A C 1
ATOM 908 O O . LEU A 1 107 ? 11.105 5.641 -13.282 1.00 96.19 107 LEU A O 1
ATOM 912 N N . GLN A 1 108 ? 9.470 5.276 -11.799 1.00 94.81 108 GLN A N 1
ATOM 913 C CA . GLN A 1 108 ? 9.327 3.859 -12.114 1.00 94.81 108 GLN A CA 1
ATOM 914 C C . GLN A 1 108 ? 8.888 3.634 -13.563 1.00 94.81 108 GLN A C 1
ATOM 916 O O . GLN A 1 108 ? 9.471 2.797 -14.246 1.00 94.81 108 GLN A O 1
ATOM 921 N N . ALA A 1 109 ? 7.908 4.396 -14.048 1.00 95.50 109 ALA A N 1
ATOM 922 C CA . ALA A 1 109 ? 7.466 4.333 -15.436 1.00 95.50 109 ALA A CA 1
ATOM 923 C C . ALA A 1 109 ? 8.594 4.686 -16.414 1.00 95.50 109 ALA A C 1
ATOM 925 O O . ALA A 1 109 ? 8.734 4.044 -17.452 1.00 95.50 109 ALA A O 1
ATOM 926 N N . PHE A 1 110 ? 9.440 5.659 -16.068 1.00 95.75 110 PHE A N 1
ATOM 927 C CA . PHE A 1 110 ? 10.611 5.999 -16.870 1.00 95.75 110 PHE A CA 1
ATOM 928 C C . PHE A 1 110 ? 11.626 4.850 -16.928 1.00 95.75 110 PHE A C 1
ATOM 930 O O . PHE A 1 110 ? 12.107 4.521 -18.011 1.00 95.75 110 PHE A O 1
ATOM 937 N N . VAL A 1 111 ? 11.922 4.210 -15.791 1.00 94.69 111 VAL A N 1
ATOM 938 C CA . VAL A 1 111 ? 12.823 3.044 -15.731 1.00 94.69 111 VAL A CA 1
ATOM 939 C C . VAL A 1 111 ? 12.267 1.884 -16.555 1.00 94.69 111 VAL A C 1
ATOM 941 O O . VAL A 1 111 ? 12.989 1.319 -17.371 1.00 94.69 111 VAL A O 1
ATOM 944 N N . LEU A 1 112 ? 10.979 1.581 -16.392 1.00 93.56 112 LEU A N 1
ATOM 945 C CA . LEU A 1 112 ? 10.289 0.526 -17.128 1.00 93.56 112 LEU A CA 1
ATOM 946 C C . LEU A 1 112 ? 10.323 0.765 -18.641 1.00 93.56 112 LEU A C 1
ATOM 948 O O . LEU A 1 112 ? 10.678 -0.137 -19.385 1.00 93.56 112 LEU A O 1
ATOM 952 N N . TRP A 1 113 ? 10.040 1.987 -19.093 1.00 94.94 113 TRP A N 1
ATOM 953 C CA . TRP A 1 113 ? 10.096 2.339 -20.514 1.00 94.94 113 TRP A CA 1
ATOM 954 C C . TRP A 1 113 ? 11.516 2.293 -21.101 1.00 94.94 113 TRP A C 1
ATOM 956 O O . TRP A 1 113 ? 11.689 2.021 -22.286 1.00 94.94 113 TRP A O 1
ATOM 966 N N . LYS A 1 114 ? 12.547 2.592 -20.300 1.00 94.69 114 LYS A N 1
ATOM 967 C CA . LYS A 1 114 ? 13.938 2.613 -20.779 1.00 94.69 114 LYS A CA 1
ATOM 968 C C . LYS A 1 114 ? 14.628 1.259 -20.767 1.00 94.69 114 LYS A C 1
ATOM 970 O O . LYS A 1 114 ? 15.515 1.061 -21.593 1.00 94.69 114 LYS A O 1
ATOM 975 N N . LEU A 1 115 ? 14.284 0.388 -19.824 1.00 92.94 115 LEU A N 1
ATOM 976 C CA . LEU A 1 115 ? 14.957 -0.897 -19.648 1.00 92.94 115 LEU A CA 1
ATOM 977 C C . LEU A 1 115 ? 14.159 -2.056 -20.238 1.00 92.94 115 LEU A C 1
ATOM 979 O O . LEU A 1 115 ? 14.747 -2.923 -20.871 1.00 92.94 115 LEU A O 1
ATOM 983 N N . GLU A 1 116 ? 12.838 -2.080 -20.068 1.00 90.62 116 GLU A N 1
ATOM 984 C CA . GLU A 1 116 ? 12.036 -3.227 -20.489 1.00 90.62 116 GLU A CA 1
ATOM 985 C C . GLU A 1 116 ? 11.596 -3.084 -21.947 1.00 90.62 116 GLU A C 1
ATOM 987 O O . GLU A 1 116 ? 10.765 -2.240 -22.283 1.00 90.62 116 GLU A O 1
ATOM 992 N N . GLY A 1 117 ? 12.097 -3.965 -22.815 1.00 84.94 117 GLY A N 1
ATOM 993 C CA . GLY A 1 117 ? 11.726 -3.987 -24.236 1.00 84.94 117 GLY A CA 1
ATOM 994 C C . GLY A 1 117 ? 10.255 -4.334 -24.498 1.00 84.94 117 GLY A C 1
ATOM 995 O O . GLY A 1 117 ? 9.742 -4.054 -25.578 1.00 84.94 117 GLY A O 1
ATOM 996 N N . ALA A 1 118 ? 9.562 -4.911 -23.510 1.00 84.44 118 ALA A N 1
ATOM 997 C CA . ALA A 1 118 ? 8.137 -5.226 -23.585 1.00 84.44 118 ALA A CA 1
ATOM 998 C C . ALA A 1 118 ? 7.228 -3.983 -23.526 1.00 84.44 118 ALA A C 1
ATOM 1000 O O . ALA A 1 118 ? 6.046 -4.082 -23.849 1.00 84.44 118 ALA A O 1
ATOM 1001 N N . ILE A 1 119 ? 7.751 -2.828 -23.099 1.00 88.69 119 ILE A N 1
ATOM 1002 C CA . ILE A 1 119 ? 6.971 -1.608 -22.880 1.00 88.69 119 ILE A CA 1
ATOM 1003 C C . ILE A 1 119 ? 7.279 -0.607 -23.994 1.00 88.69 119 ILE A C 1
ATOM 1005 O O . ILE A 1 119 ? 8.374 -0.054 -24.077 1.00 88.69 119 ILE A O 1
ATOM 1009 N N . ILE A 1 120 ? 6.289 -0.344 -24.849 1.00 87.62 120 ILE A N 1
ATOM 1010 C CA . ILE A 1 120 ? 6.487 0.404 -26.099 1.00 87.62 120 ILE A CA 1
ATOM 1011 C C . ILE A 1 120 ? 6.485 1.917 -25.834 1.00 87.62 120 ILE A C 1
ATOM 1013 O O . ILE A 1 120 ? 7.201 2.679 -26.488 1.00 87.62 120 ILE A O 1
ATOM 1017 N N . SER A 1 121 ? 5.690 2.372 -24.860 1.00 93.44 121 SER A N 1
ATOM 1018 C CA . SER A 1 121 ? 5.494 3.799 -24.581 1.00 93.44 121 SER A CA 1
ATOM 1019 C C . SER A 1 121 ? 5.545 4.152 -23.093 1.00 93.44 121 SER A C 1
ATOM 1021 O O . SER A 1 121 ? 5.245 3.341 -22.217 1.00 93.44 121 SER A O 1
ATOM 1023 N N . TYR A 1 122 ? 5.886 5.409 -22.794 1.00 93.38 122 TYR A N 1
ATOM 1024 C CA . TYR A 1 122 ? 5.884 5.924 -21.421 1.00 93.38 122 TYR A CA 1
ATOM 1025 C C . TYR A 1 122 ? 4.476 5.956 -20.804 1.00 93.38 122 TYR A C 1
ATOM 1027 O O . TYR A 1 122 ? 4.314 5.671 -19.618 1.00 93.38 122 TYR A O 1
ATOM 1035 N N . GLU A 1 123 ? 3.446 6.265 -21.597 1.00 94.06 123 GLU A N 1
ATOM 1036 C CA . GLU A 1 123 ? 2.051 6.255 -21.133 1.00 94.06 123 GLU A CA 1
ATOM 1037 C C . GLU A 1 123 ? 1.616 4.855 -20.694 1.00 94.06 123 GLU A C 1
ATOM 1039 O O . GLU A 1 123 ? 0.993 4.684 -19.644 1.00 94.06 123 GLU A O 1
ATOM 1044 N N . GLU A 1 124 ? 2.009 3.842 -21.462 1.00 93.12 124 GLU A N 1
ATOM 1045 C CA . GLU A 1 124 ? 1.799 2.440 -21.125 1.00 93.12 124 GLU A CA 1
ATOM 1046 C C . GLU A 1 124 ? 2.541 2.059 -19.832 1.00 93.12 124 GLU A C 1
ATOM 1048 O O . GLU A 1 124 ? 1.941 1.467 -18.931 1.00 93.12 124 GLU A O 1
ATOM 1053 N N . ALA A 1 125 ? 3.798 2.489 -19.674 1.00 94.38 125 ALA A N 1
ATOM 1054 C CA . ALA A 1 125 ? 4.595 2.270 -18.463 1.00 94.38 125 ALA A CA 1
ATOM 1055 C C . ALA A 1 125 ? 3.964 2.903 -17.206 1.00 94.38 125 ALA A C 1
ATOM 1057 O O . ALA A 1 125 ? 3.919 2.293 -16.129 1.00 94.38 125 ALA A O 1
ATOM 1058 N N . LEU A 1 126 ? 3.446 4.129 -17.336 1.00 95.31 126 LEU A N 1
ATOM 1059 C CA . LEU A 1 126 ? 2.703 4.820 -16.280 1.00 95.31 126 LEU A CA 1
ATOM 1060 C C . LEU A 1 126 ? 1.415 4.075 -15.941 1.00 95.31 126 LEU A C 1
ATOM 1062 O O . LEU A 1 126 ? 1.131 3.837 -14.765 1.00 95.31 126 LEU A O 1
ATOM 1066 N N . GLY A 1 127 ? 0.662 3.662 -16.962 1.00 93.06 127 GLY A N 1
ATOM 1067 C CA . GLY A 1 127 ? -0.540 2.853 -16.804 1.00 93.06 127 GLY A CA 1
ATOM 1068 C C . GLY A 1 127 ? -0.260 1.559 -16.043 1.00 93.06 127 GLY A C 1
ATOM 1069 O O . GLY A 1 127 ? -1.013 1.211 -15.131 1.00 93.06 127 GLY A O 1
ATOM 1070 N N . PHE A 1 128 ? 0.846 0.877 -16.349 1.00 91.94 128 PHE A N 1
ATOM 1071 C CA . PHE A 1 128 ? 1.279 -0.310 -15.615 1.00 91.94 128 PHE A CA 1
ATOM 1072 C C . PHE A 1 128 ? 1.647 -0.004 -14.168 1.00 91.94 128 PHE A C 1
ATOM 1074 O O . PHE A 1 128 ? 1.187 -0.703 -13.269 1.00 91.94 128 PHE A O 1
ATOM 1081 N N . SER A 1 129 ? 2.400 1.064 -13.921 1.00 92.69 129 SER A N 1
ATOM 1082 C CA . SER A 1 129 ? 2.820 1.452 -12.570 1.00 92.69 129 SER A CA 1
ATOM 1083 C C . SER A 1 129 ? 1.617 1.794 -11.679 1.00 92.69 129 SER A C 1
ATOM 1085 O O . SER A 1 129 ? 1.541 1.357 -10.530 1.00 92.69 129 SER A O 1
ATOM 1087 N N . ILE A 1 130 ? 0.620 2.497 -12.229 1.00 93.94 130 ILE A N 1
ATOM 1088 C CA . ILE A 1 130 ? -0.639 2.808 -11.538 1.00 93.94 130 ILE A CA 1
ATOM 1089 C C . ILE A 1 130 ? -1.454 1.533 -11.285 1.00 93.94 130 ILE A C 1
ATOM 1091 O O . ILE A 1 130 ? -1.919 1.316 -10.166 1.00 93.94 130 ILE A O 1
ATOM 1095 N N . LYS A 1 131 ? -1.617 0.666 -12.294 1.00 92.00 131 LYS A N 1
ATOM 1096 C CA . LYS A 1 131 ? -2.344 -0.604 -12.131 1.00 92.00 131 LYS A CA 1
ATOM 1097 C C . LYS A 1 131 ? -1.669 -1.506 -11.103 1.00 92.00 131 LYS A C 1
ATOM 1099 O O . LYS A 1 131 ? -2.375 -2.081 -10.291 1.00 92.00 131 LYS A O 1
ATOM 1104 N N . GLN A 1 132 ? -0.340 -1.576 -11.073 1.00 89.88 132 GLN A N 1
ATOM 1105 C CA . GLN A 1 132 ? 0.403 -2.366 -10.089 1.00 89.88 132 GLN A CA 1
ATOM 1106 C C . GLN A 1 132 ? 0.222 -1.837 -8.659 1.00 89.88 132 GLN A C 1
ATOM 1108 O O . GLN A 1 132 ? 0.125 -2.621 -7.714 1.00 89.88 132 GLN A O 1
ATOM 1113 N N . LEU A 1 133 ? 0.156 -0.511 -8.493 1.00 90.69 133 LEU A N 1
ATOM 1114 C CA . LEU A 1 133 ? -0.113 0.122 -7.201 1.00 90.69 133 LEU A CA 1
ATOM 1115 C C . LEU A 1 133 ? -1.531 -0.197 -6.694 1.00 90.69 133 LEU A C 1
ATOM 1117 O O . LEU A 1 133 ? -1.722 -0.460 -5.506 1.00 90.69 133 LEU A O 1
ATOM 1121 N N . LEU A 1 134 ? -2.519 -0.165 -7.593 1.00 88.69 134 LEU A N 1
ATOM 1122 C CA . LEU A 1 134 ? -3.934 -0.398 -7.287 1.00 88.69 134 LEU A CA 1
ATOM 1123 C C . LEU A 1 134 ? -4.313 -1.883 -7.220 1.00 88.69 134 LEU A C 1
ATOM 1125 O O . LEU A 1 134 ? -5.240 -2.249 -6.511 1.00 88.69 134 LEU A O 1
ATOM 1129 N N . PHE A 1 135 ? -3.618 -2.749 -7.946 1.00 83.88 135 PHE A N 1
ATOM 1130 C CA . PHE A 1 135 ? -3.936 -4.167 -8.064 1.00 83.88 135 PHE A CA 1
ATOM 1131 C C . PHE A 1 135 ? -2.665 -4.981 -7.844 1.00 83.88 135 PHE A C 1
ATOM 1133 O O . PHE A 1 135 ? -1.907 -5.286 -8.764 1.00 83.88 135 PHE A O 1
ATOM 1140 N N . PHE A 1 136 ? -2.425 -5.339 -6.584 1.00 78.19 136 PHE A N 1
ATOM 1141 C CA . PHE A 1 136 ? -1.272 -6.148 -6.209 1.00 78.19 136 PHE A CA 1
ATOM 1142 C C . PHE A 1 136 ? -1.449 -7.617 -6.632 1.00 78.19 136 PHE A C 1
ATOM 1144 O O . PHE A 1 136 ? -2.558 -8.148 -6.682 1.00 78.19 136 PHE A O 1
ATOM 1151 N N . GLY A 1 137 ? -0.330 -8.298 -6.900 1.00 63.56 137 GLY A N 1
ATOM 1152 C CA . GLY A 1 137 ? -0.299 -9.743 -7.167 1.00 63.56 137 GLY A CA 1
ATOM 1153 C C . GLY A 1 137 ? -0.622 -10.159 -8.605 1.00 63.56 137 GLY A C 1
ATOM 1154 O O . GLY A 1 137 ? -0.571 -11.350 -8.909 1.00 63.56 137 GLY A O 1
ATOM 1155 N N . GLN A 1 138 ? -0.906 -9.208 -9.497 1.00 73.81 138 GLN A N 1
ATOM 1156 C CA . GLN A 1 138 ? -1.000 -9.471 -10.931 1.00 73.81 138 GLN A CA 1
ATOM 1157 C C . GLN A 1 138 ? 0.381 -9.316 -11.577 1.00 73.81 138 GLN A C 1
ATOM 1159 O O . GLN A 1 138 ? 1.089 -8.345 -11.318 1.00 73.81 138 GLN A O 1
ATOM 1164 N N . ARG A 1 139 ? 0.777 -10.284 -12.412 1.00 71.12 139 ARG A N 1
ATOM 1165 C CA . ARG A 1 139 ? 1.937 -10.137 -13.302 1.00 71.12 139 ARG A CA 1
ATOM 1166 C C . ARG A 1 139 ? 1.438 -9.514 -14.597 1.00 71.12 139 ARG A C 1
ATOM 1168 O O . ARG A 1 139 ? 0.993 -10.226 -15.488 1.00 71.12 139 ARG A O 1
ATOM 1175 N N . LEU A 1 140 ? 1.406 -8.184 -14.631 1.00 71.94 140 LEU A N 1
ATOM 1176 C CA . LEU A 1 140 ? 0.891 -7.434 -15.780 1.00 71.94 140 LEU A CA 1
ATOM 1177 C C . LEU A 1 140 ? 1.899 -7.361 -16.933 1.00 71.94 140 LEU A C 1
ATOM 1179 O O . LEU A 1 140 ? 1.485 -7.245 -18.080 1.00 71.94 140 LEU A O 1
ATOM 1183 N N . VAL A 1 141 ? 3.195 -7.425 -16.617 1.00 78.62 141 VAL A N 1
ATOM 1184 C CA . VAL A 1 141 ? 4.309 -7.356 -17.569 1.00 78.62 141 VAL A CA 1
ATOM 1185 C C . VAL A 1 141 ? 5.390 -8.337 -17.123 1.00 78.62 141 VAL A C 1
ATOM 1187 O O . VAL A 1 141 ? 5.653 -8.467 -15.922 1.00 78.62 141 VAL A O 1
ATOM 1190 N N . GLU A 1 142 ? 5.993 -9.035 -18.082 1.00 80.00 142 GLU A N 1
ATOM 1191 C CA . GLU A 1 142 ? 7.205 -9.822 -17.861 1.00 80.00 142 GLU A CA 1
ATOM 1192 C C . GLU A 1 142 ? 8.411 -8.888 -17.905 1.00 80.00 142 GLU A C 1
ATOM 1194 O O . GLU A 1 142 ? 8.559 -8.089 -18.824 1.00 80.00 142 GLU A O 1
ATOM 1199 N N . VAL A 1 143 ? 9.221 -8.945 -16.855 1.00 86.00 143 VAL A N 1
ATOM 1200 C CA . VAL A 1 143 ? 10.295 -7.991 -16.595 1.00 86.00 143 VAL A CA 1
ATOM 1201 C C . VAL A 1 143 ? 11.595 -8.760 -16.483 1.00 86.00 143 VAL A C 1
ATOM 1203 O O . VAL A 1 143 ? 11.678 -9.710 -15.700 1.00 86.00 143 VAL A O 1
ATOM 1206 N N . GLU A 1 144 ? 12.596 -8.343 -17.247 1.00 86.75 144 GLU A N 1
ATOM 1207 C CA . GLU A 1 144 ? 13.882 -9.037 -17.339 1.00 86.75 144 GLU A CA 1
ATOM 1208 C C . GLU A 1 144 ? 14.913 -8.449 -16.368 1.00 86.75 144 GLU A C 1
ATOM 1210 O O . GLU A 1 144 ? 15.745 -9.177 -15.817 1.00 86.75 144 GLU A O 1
ATOM 1215 N N . TYR A 1 145 ? 14.846 -7.141 -16.095 1.00 89.25 145 TYR A N 1
ATOM 1216 C CA . TYR A 1 145 ? 15.851 -6.464 -15.279 1.00 89.25 145 TYR A CA 1
ATOM 1217 C C . TYR A 1 145 ? 15.511 -6.479 -13.784 1.00 89.25 145 TYR A C 1
ATOM 1219 O O . TYR A 1 145 ? 14.414 -6.128 -13.340 1.00 89.25 145 TYR A O 1
ATOM 1227 N N . ALA A 1 146 ? 16.518 -6.792 -12.961 1.00 88.31 146 ALA A N 1
ATOM 1228 C CA . ALA A 1 146 ? 16.383 -6.849 -11.503 1.00 88.31 146 ALA A CA 1
ATOM 1229 C C . ALA A 1 146 ? 15.942 -5.512 -10.874 1.00 88.31 146 ALA A C 1
ATOM 1231 O O . ALA A 1 146 ? 15.220 -5.509 -9.879 1.00 88.31 146 ALA A O 1
ATOM 1232 N N . ILE A 1 147 ? 16.347 -4.377 -11.458 1.00 88.75 147 ILE A N 1
ATOM 1233 C CA . ILE A 1 147 ? 15.974 -3.032 -10.984 1.00 88.75 147 ILE A CA 1
ATOM 1234 C C . ILE A 1 147 ? 14.470 -2.807 -11.154 1.00 88.75 147 ILE A C 1
ATOM 1236 O O . ILE A 1 147 ? 13.798 -2.380 -10.217 1.00 88.75 147 ILE A O 1
ATOM 1240 N N . SER A 1 148 ? 13.932 -3.140 -12.323 1.00 90.31 148 SER A N 1
ATOM 1241 C CA . SER A 1 148 ? 12.504 -3.047 -12.614 1.00 90.31 148 SER A CA 1
ATOM 1242 C C . SER A 1 148 ? 11.692 -3.973 -11.707 1.00 90.31 148 SER A C 1
ATOM 1244 O O . SER A 1 148 ? 10.684 -3.550 -11.139 1.00 90.31 148 SER A O 1
ATOM 1246 N N . LEU A 1 149 ? 12.170 -5.204 -11.482 1.00 88.00 149 LEU A N 1
ATOM 1247 C CA . LEU A 1 149 ? 11.543 -6.143 -10.550 1.00 88.00 149 LEU A CA 1
ATOM 1248 C C . LEU A 1 149 ? 11.529 -5.589 -9.117 1.00 88.00 149 LEU A C 1
ATOM 1250 O O . LEU A 1 149 ? 10.499 -5.638 -8.446 1.00 88.00 149 LEU A O 1
ATOM 1254 N N . PHE A 1 150 ? 12.647 -5.027 -8.654 1.00 91.12 150 PHE A N 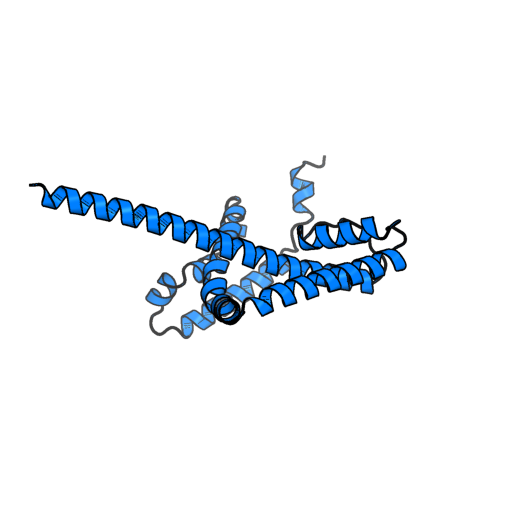1
ATOM 1255 C CA . PHE A 1 150 ? 12.749 -4.412 -7.331 1.00 91.12 150 PHE A CA 1
ATOM 1256 C C . PHE A 1 150 ? 11.776 -3.240 -7.170 1.00 91.12 150 PHE A C 1
ATOM 1258 O O . PHE A 1 150 ? 11.060 -3.171 -6.169 1.00 91.12 150 PHE A O 1
ATOM 1265 N N . LEU A 1 151 ? 11.703 -2.351 -8.167 1.00 92.38 151 LEU A N 1
ATOM 1266 C CA . LEU A 1 151 ? 10.761 -1.236 -8.159 1.00 92.38 151 LEU A CA 1
ATOM 1267 C C . LEU A 1 1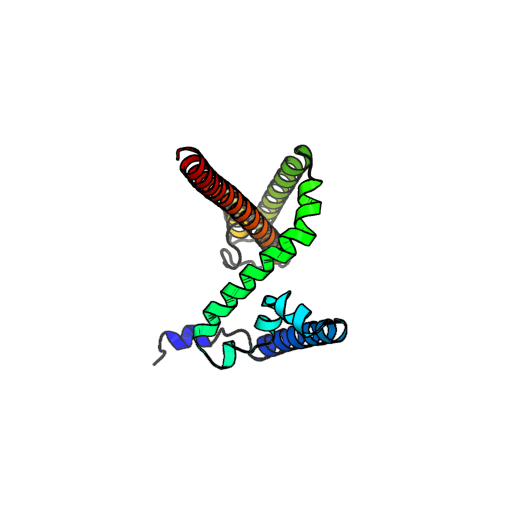51 ? 9.320 -1.736 -8.103 1.00 92.38 151 LEU A C 1
ATOM 1269 O O . LEU A 1 151 ? 8.578 -1.264 -7.252 1.00 92.38 151 LEU A O 1
ATOM 1273 N N . LEU A 1 152 ? 8.948 -2.730 -8.915 1.00 90.56 152 LEU A N 1
ATOM 1274 C CA . LEU A 1 152 ? 7.606 -3.321 -8.906 1.00 90.56 152 LEU A CA 1
ATOM 1275 C C . LEU A 1 152 ? 7.245 -3.947 -7.557 1.00 90.56 152 LEU A C 1
ATOM 1277 O O . LEU A 1 152 ? 6.131 -3.754 -7.064 1.00 90.56 152 LEU A O 1
ATOM 1281 N N . VAL A 1 153 ? 8.176 -4.670 -6.928 1.00 88.06 153 VAL A N 1
ATOM 1282 C CA . VAL A 1 153 ? 7.973 -5.221 -5.580 1.00 88.06 153 VAL A CA 1
ATOM 1283 C C . VAL A 1 153 ? 7.743 -4.087 -4.581 1.00 88.06 153 VAL A C 1
ATOM 1285 O O . VAL A 1 153 ? 6.793 -4.145 -3.797 1.00 88.06 153 VAL A O 1
ATOM 1288 N N . LEU A 1 154 ? 8.534 -3.015 -4.649 1.00 89.44 154 LEU A N 1
ATOM 1289 C CA . LEU A 1 154 ? 8.349 -1.844 -3.796 1.00 89.44 154 LEU A CA 1
ATOM 1290 C C . LEU A 1 154 ? 6.978 -1.186 -4.032 1.00 89.44 154 LEU A C 1
ATOM 1292 O O . LEU A 1 154 ? 6.276 -0.898 -3.061 1.00 89.44 154 LEU A O 1
ATOM 1296 N N . THR A 1 155 ? 6.526 -1.062 -5.286 1.00 91.19 155 THR A N 1
ATOM 1297 C CA . THR A 1 155 ? 5.180 -0.565 -5.617 1.00 91.19 155 THR A CA 1
ATOM 1298 C C . THR A 1 155 ? 4.100 -1.420 -4.971 1.00 91.19 155 THR A C 1
ATOM 1300 O O . THR A 1 155 ? 3.138 -0.876 -4.436 1.00 91.19 155 THR A O 1
ATOM 1303 N N . THR A 1 156 ? 4.238 -2.752 -4.989 1.00 86.94 156 THR A N 1
ATOM 1304 C CA . THR A 1 156 ? 3.228 -3.640 -4.389 1.00 86.94 156 THR A CA 1
ATOM 1305 C C . THR A 1 156 ? 3.145 -3.491 -2.878 1.00 86.94 156 THR A C 1
ATOM 1307 O O . THR A 1 156 ? 2.044 -3.482 -2.331 1.00 86.94 156 THR A O 1
ATOM 1310 N N . ILE A 1 157 ? 4.282 -3.307 -2.202 1.00 86.56 157 ILE A N 1
ATOM 1311 C CA . ILE A 1 157 ? 4.323 -3.050 -0.759 1.00 86.56 157 ILE A CA 1
ATOM 1312 C C . ILE A 1 157 ? 3.597 -1.734 -0.447 1.00 86.56 157 ILE A C 1
ATOM 1314 O O . ILE A 1 157 ? 2.710 -1.705 0.408 1.00 86.56 157 ILE A O 1
ATOM 1318 N N . VAL A 1 158 ? 3.912 -0.661 -1.184 1.00 84.81 158 VAL A N 1
ATOM 1319 C CA . VAL A 1 158 ? 3.237 0.642 -1.047 1.00 84.81 158 VAL A CA 1
ATOM 1320 C C . VAL A 1 158 ? 1.736 0.516 -1.331 1.00 84.81 158 VAL A C 1
ATOM 1322 O O . VAL A 1 158 ? 0.915 1.033 -0.573 1.00 84.81 158 VAL A O 1
ATOM 1325 N N . GLY A 1 159 ? 1.364 -0.225 -2.375 1.00 85.81 159 GLY A N 1
ATOM 1326 C CA . GLY A 1 159 ? -0.022 -0.502 -2.736 1.00 85.81 159 GLY A CA 1
ATOM 1327 C C . GLY A 1 159 ? -0.785 -1.178 -1.600 1.00 85.81 159 GLY A C 1
ATOM 1328 O O . GLY A 1 159 ? -1.853 -0.708 -1.215 1.00 85.81 159 GLY A O 1
ATOM 1329 N N . VAL A 1 160 ? -0.237 -2.232 -0.991 1.00 82.88 160 VAL A N 1
ATOM 1330 C CA . VAL A 1 160 ? -0.868 -2.923 0.151 1.00 82.88 160 VAL A CA 1
ATOM 1331 C C . VAL A 1 160 ? -1.108 -1.969 1.326 1.00 82.88 160 VAL A C 1
ATOM 1333 O O . VAL A 1 160 ? -2.189 -1.998 1.922 1.00 82.88 160 VAL A O 1
ATOM 1336 N N . PHE A 1 161 ? -0.160 -1.075 1.626 1.00 79.75 161 PHE A N 1
ATOM 1337 C CA . PHE A 1 161 ? -0.362 -0.047 2.651 1.00 79.75 161 PHE A CA 1
ATOM 1338 C C . PHE A 1 161 ? -1.510 0.909 2.298 1.00 79.75 161 PHE A C 1
ATOM 1340 O O . PHE A 1 161 ? -2.364 1.169 3.149 1.00 79.75 161 PHE A O 1
ATOM 1347 N N . LEU A 1 162 ? -1.589 1.381 1.048 1.00 81.75 162 LEU A N 1
ATOM 1348 C CA . LEU A 1 162 ? -2.684 2.244 0.587 1.00 81.75 162 LEU A CA 1
ATOM 1349 C C . LEU A 1 162 ? -4.054 1.564 0.713 1.00 81.75 162 LEU A C 1
ATOM 1351 O O . LEU A 1 162 ? -5.000 2.183 1.200 1.00 81.75 162 LEU A O 1
ATOM 1355 N N . HIS A 1 163 ? -4.163 0.284 0.351 1.00 80.19 163 HIS A N 1
ATOM 1356 C CA . HIS A 1 163 ? -5.399 -0.486 0.525 1.00 80.19 163 HIS A CA 1
ATOM 1357 C C . HIS A 1 163 ? -5.798 -0.607 1.997 1.00 80.19 163 HIS A C 1
ATOM 1359 O O . HIS A 1 163 ? -6.971 -0.444 2.332 1.00 80.19 163 HIS A O 1
ATOM 1365 N N . GLY A 1 164 ? -4.831 -0.849 2.888 1.00 75.38 164 GLY A N 1
ATOM 1366 C CA . GLY A 1 164 ? -5.066 -0.881 4.332 1.00 75.38 164 GLY A CA 1
ATOM 1367 C C . GLY A 1 164 ? -5.648 0.436 4.855 1.00 75.38 164 GLY A C 1
ATOM 1368 O O . GLY A 1 164 ? -6.643 0.424 5.583 1.00 75.38 164 GLY A O 1
ATOM 1369 N N . LEU A 1 165 ? -5.090 1.569 4.420 1.00 76.06 165 LEU A N 1
ATOM 1370 C CA . LEU A 1 165 ? -5.591 2.903 4.765 1.00 76.06 165 LEU A CA 1
ATOM 1371 C C . LEU A 1 165 ? -6.990 3.165 4.189 1.00 76.06 165 LEU A C 1
ATOM 1373 O O . LEU A 1 165 ? -7.857 3.686 4.893 1.00 76.06 165 LEU A O 1
ATOM 1377 N N . ALA A 1 166 ? -7.238 2.772 2.938 1.00 75.75 166 ALA A N 1
ATOM 1378 C CA . ALA A 1 166 ? -8.545 2.913 2.299 1.00 75.75 166 ALA A CA 1
ATOM 1379 C C . ALA A 1 166 ? -9.628 2.098 3.027 1.00 75.75 166 ALA A C 1
ATOM 1381 O O . ALA A 1 166 ? -10.712 2.612 3.314 1.00 75.75 166 ALA A O 1
ATOM 1382 N N . LEU A 1 167 ? -9.318 0.853 3.403 1.00 74.69 167 LEU A N 1
ATOM 1383 C CA . LEU A 1 167 ? -10.204 0.005 4.203 1.00 74.69 167 LEU A CA 1
ATOM 1384 C C . LEU A 1 167 ? -10.450 0.594 5.595 1.00 74.69 167 LEU A C 1
ATOM 1386 O O . LEU A 1 167 ? -11.588 0.606 6.065 1.00 74.69 167 LEU A O 1
ATOM 1390 N N . GLN A 1 168 ? -9.414 1.122 6.252 1.00 73.50 168 GLN A N 1
ATOM 1391 C CA . GLN A 1 168 ? -9.559 1.796 7.543 1.00 73.50 168 GLN A CA 1
ATOM 1392 C C . GLN A 1 168 ? -10.501 3.003 7.444 1.00 73.50 168 GLN A C 1
ATOM 1394 O O . GLN A 1 168 ? -11.406 3.145 8.271 1.00 73.50 168 GLN A O 1
ATOM 1399 N N . TRP A 1 169 ? -10.324 3.847 6.424 1.00 80.19 169 TRP A N 1
ATOM 1400 C CA . TRP A 1 169 ? -11.202 4.987 6.163 1.00 80.19 169 TRP A CA 1
ATOM 1401 C C . TRP A 1 169 ? -12.653 4.546 5.930 1.00 80.19 169 TRP A C 1
ATOM 1403 O O . TRP A 1 169 ? -13.577 5.120 6.514 1.00 80.19 169 TRP A O 1
ATOM 1413 N N . LEU A 1 170 ? -12.855 3.480 5.150 1.00 75.06 170 LEU A N 1
ATOM 1414 C CA . LEU A 1 170 ? -14.174 2.909 4.889 1.00 75.06 170 LEU A CA 1
ATOM 1415 C C . LEU A 1 170 ? -14.846 2.430 6.183 1.00 75.06 170 LEU A C 1
ATOM 1417 O O . LEU A 1 170 ? -15.987 2.803 6.460 1.00 75.06 170 LEU A O 1
ATOM 1421 N N . PHE A 1 171 ? -14.141 1.658 7.015 1.00 77.06 171 PHE A N 1
ATOM 1422 C CA . PHE A 1 171 ? -14.684 1.184 8.290 1.00 77.06 171 PHE A CA 1
ATOM 1423 C C . PHE A 1 171 ? -15.012 2.327 9.244 1.00 77.06 171 PHE A C 1
ATOM 1425 O O . PHE A 1 171 ? -16.067 2.301 9.876 1.00 77.06 171 PHE A O 1
ATOM 1432 N N . HIS A 1 172 ? -14.160 3.351 9.315 1.00 75.19 172 HIS A N 1
ATOM 1433 C CA . HIS A 1 172 ? -14.432 4.535 10.122 1.00 75.19 172 HIS A CA 1
ATOM 1434 C C . HIS A 1 172 ? -15.704 5.259 9.652 1.00 75.19 172 HIS A C 1
ATOM 1436 O O . HIS A 1 172 ? -16.536 5.663 10.468 1.00 75.19 172 HIS A O 1
ATOM 1442 N N . LYS A 1 173 ? -15.909 5.372 8.332 1.00 75.69 173 LYS A N 1
ATOM 1443 C CA . LYS A 1 173 ? -17.123 5.969 7.761 1.00 75.69 173 LYS A CA 1
ATOM 1444 C C . LYS A 1 173 ? -18.375 5.156 8.099 1.00 75.69 173 LYS A C 1
ATOM 1446 O O . LYS A 1 173 ? -19.380 5.743 8.508 1.00 75.69 173 LYS A O 1
ATOM 1451 N N . ILE A 1 174 ? -18.308 3.830 7.963 1.00 82.00 174 ILE A N 1
ATOM 1452 C CA . ILE A 1 174 ? -19.406 2.909 8.295 1.00 82.00 174 ILE A CA 1
ATOM 1453 C C . ILE A 1 174 ? -19.743 2.997 9.787 1.00 82.00 174 ILE A C 1
ATOM 1455 O O . ILE A 1 174 ? -20.911 3.126 10.147 1.00 82.00 174 ILE A O 1
ATOM 1459 N N . GLU A 1 175 ? -18.735 2.992 10.659 1.00 74.88 175 GLU A N 1
ATOM 1460 C CA . GLU A 1 175 ? -18.924 3.103 12.106 1.00 74.88 175 GLU A CA 1
ATOM 1461 C C . GLU A 1 175 ? -19.560 4.445 12.489 1.00 74.88 175 GLU A C 1
ATOM 1463 O O . GLU A 1 175 ? -20.524 4.483 13.256 1.00 74.88 175 GLU A O 1
ATOM 1468 N N . GLY A 1 176 ? -19.102 5.543 11.881 1.00 79.81 176 GLY A N 1
ATOM 1469 C CA . GLY A 1 176 ? -19.703 6.863 12.057 1.00 79.81 176 GLY A CA 1
ATOM 1470 C C . GLY A 1 176 ? -21.168 6.921 11.613 1.00 79.81 176 GLY A C 1
ATOM 1471 O O . GLY A 1 176 ? -21.977 7.592 12.256 1.00 79.81 176 GLY A O 1
ATOM 1472 N N . TRP A 1 177 ? -21.539 6.213 10.543 1.00 82.19 177 TRP A N 1
ATOM 1473 C CA . TRP A 1 177 ? -22.929 6.113 10.092 1.00 82.19 177 TRP A CA 1
ATOM 1474 C C . TRP A 1 177 ? -23.782 5.259 11.041 1.00 82.19 177 TRP A C 1
ATOM 1476 O O . TRP A 1 177 ? -24.846 5.704 11.479 1.00 82.19 177 TRP A O 1
ATOM 1486 N N . TYR A 1 178 ? -23.275 4.094 11.451 1.00 81.75 178 TYR A N 1
ATOM 1487 C CA . TYR A 1 178 ? -23.936 3.192 12.397 1.00 81.75 178 TYR A CA 1
ATOM 1488 C C . TYR A 1 178 ? -24.211 3.866 13.749 1.00 81.75 178 TYR A C 1
ATOM 1490 O O . TYR A 1 178 ? -25.326 3.800 14.272 1.00 81.75 178 TYR A O 1
ATOM 1498 N N . GLN A 1 179 ? -23.232 4.596 14.297 1.00 80.62 179 GLN A N 1
ATOM 1499 C CA . GLN A 1 179 ? -23.398 5.324 15.558 1.00 80.62 179 GLN A CA 1
ATOM 1500 C C . GLN A 1 179 ? -24.458 6.431 15.470 1.00 80.62 179 GLN A C 1
ATOM 1502 O O . GLN A 1 179 ? -25.224 6.623 16.418 1.00 80.62 179 GLN A O 1
ATOM 1507 N N . ARG A 1 180 ? -24.556 7.142 14.336 1.00 79.88 180 ARG A N 1
ATOM 1508 C CA . ARG A 1 180 ? -25.616 8.144 14.112 1.00 79.88 180 ARG A CA 1
ATOM 1509 C C . ARG A 1 180 ? -26.999 7.499 14.059 1.00 79.88 180 ARG A C 1
ATOM 1511 O O . ARG A 1 180 ? -27.942 8.057 14.616 1.00 79.88 180 ARG A O 1
ATOM 1518 N N . TYR A 1 181 ? -27.116 6.334 13.422 1.00 78.06 181 TYR A N 1
ATOM 1519 C CA . TYR A 1 181 ? -28.375 5.598 13.334 1.00 78.06 181 TYR A CA 1
ATOM 1520 C C . TYR A 1 181 ? -28.828 5.082 14.710 1.00 78.06 181 TYR A C 1
ATOM 1522 O O . TYR A 1 181 ? -29.960 5.331 15.122 1.00 78.06 181 TYR A O 1
ATOM 1530 N N . ARG A 1 182 ? -27.915 4.480 15.486 1.00 80.38 182 ARG A N 1
ATOM 1531 C CA . ARG A 1 182 ? -28.193 4.020 16.857 1.00 80.38 182 ARG A CA 1
ATOM 1532 C C . ARG A 1 182 ? -28.575 5.169 17.797 1.00 80.38 182 ARG A C 1
ATOM 1534 O O . ARG A 1 182 ? -29.543 5.040 18.539 1.00 80.38 182 ARG A O 1
ATOM 1541 N N . LYS A 1 183 ? -27.871 6.311 17.744 1.00 77.06 183 LYS A N 1
ATOM 1542 C CA . LYS A 1 183 ? -28.226 7.501 18.544 1.00 77.06 183 LYS A CA 1
ATOM 1543 C C . LYS A 1 183 ? -29.618 8.043 18.207 1.00 77.06 183 LYS A C 1
ATOM 1545 O O . LYS A 1 183 ? -30.305 8.492 19.116 1.00 77.06 183 LYS A O 1
ATOM 1550 N N . LYS A 1 184 ? -30.049 7.992 16.938 1.00 74.88 184 LYS A N 1
ATOM 1551 C CA . LYS A 1 184 ? -31.414 8.388 16.544 1.00 74.88 184 LYS A CA 1
ATOM 1552 C C . LYS A 1 184 ? -32.482 7.457 17.120 1.00 74.88 184 LYS A C 1
ATOM 1554 O O . LYS A 1 184 ? -33.496 7.963 17.583 1.00 74.88 184 LYS A O 1
ATOM 1559 N N . GLN A 1 185 ? -32.247 6.143 17.136 1.00 71.94 185 GLN A N 1
ATOM 1560 C CA . GLN A 1 185 ? -33.206 5.197 17.716 1.00 71.94 185 GLN A CA 1
ATOM 1561 C C . GLN A 1 185 ? -33.343 5.363 19.232 1.00 71.94 185 GLN A C 1
ATOM 1563 O O . GLN A 1 185 ? -34.459 5.491 19.714 1.00 71.94 185 GLN A O 1
ATOM 1568 N N . VAL A 1 186 ? -32.233 5.467 19.974 1.00 69.81 186 VAL A N 1
ATOM 1569 C CA . VAL A 1 186 ? -32.278 5.667 21.439 1.00 69.81 186 VAL A CA 1
ATOM 1570 C C . VAL A 1 186 ? -33.030 6.954 21.810 1.00 69.81 186 VAL A C 1
ATOM 1572 O O . VAL A 1 186 ? -33.865 6.939 22.709 1.00 69.81 186 VAL A O 1
ATOM 1575 N N . LYS A 1 187 ? -32.818 8.048 21.061 1.00 66.12 187 LYS A N 1
ATOM 1576 C CA . LYS A 1 187 ? -33.541 9.317 21.268 1.00 66.12 187 LYS A CA 1
ATOM 1577 C C . LYS A 1 187 ? -35.043 9.225 20.975 1.00 66.12 187 LYS A C 1
ATOM 1579 O O . LYS A 1 187 ? -35.821 9.955 21.579 1.00 66.12 187 LYS A O 1
ATOM 1584 N N . GLN A 1 188 ? -35.457 8.376 20.032 1.00 64.25 188 GLN A N 1
ATOM 1585 C CA . GLN A 1 188 ? -36.875 8.160 19.726 1.00 64.25 188 GLN A CA 1
ATOM 1586 C C . GLN A 1 188 ? -37.574 7.337 20.812 1.00 64.25 188 GLN A C 1
ATOM 1588 O O . GLN A 1 188 ? -38.731 7.616 21.116 1.00 64.25 188 GLN A O 1
ATOM 1593 N N . THR A 1 189 ? -36.880 6.375 21.425 1.00 61.16 189 THR A N 1
ATOM 1594 C CA . THR A 1 189 ? -37.416 5.596 22.548 1.00 61.16 189 THR A CA 1
ATOM 1595 C C . THR A 1 189 ? -37.575 6.460 23.804 1.00 61.16 189 THR A C 1
ATOM 1597 O O . THR A 1 189 ? -38.642 6.449 24.406 1.00 61.16 189 THR A O 1
ATOM 1600 N N . GLU A 1 190 ? -36.585 7.301 24.136 1.00 59.69 190 GLU A N 1
ATOM 1601 C CA . GLU A 1 190 ? -36.670 8.233 25.279 1.00 59.69 190 GLU A CA 1
ATOM 1602 C C . GLU A 1 190 ? -37.783 9.285 25.138 1.00 59.69 190 GLU A C 1
ATOM 1604 O O . GLU A 1 190 ? -38.382 9.685 26.133 1.00 59.69 190 GLU A O 1
ATOM 1609 N N . ASN A 1 191 ? -38.079 9.753 23.920 1.00 60.38 191 ASN A N 1
ATOM 1610 C CA . ASN A 1 191 ? -39.170 10.711 23.701 1.00 60.38 191 ASN A CA 1
ATOM 1611 C C . ASN A 1 191 ? -40.561 10.068 23.797 1.00 60.38 191 ASN A C 1
ATOM 1613 O O . ASN A 1 191 ? -41.526 10.776 24.068 1.00 60.38 191 ASN A O 1
ATOM 1617 N N . LYS A 1 192 ? -40.675 8.753 23.576 1.00 58.19 192 LYS A N 1
ATOM 1618 C CA . LYS A 1 192 ? -41.940 8.022 23.729 1.00 58.19 192 LYS A CA 1
ATOM 1619 C C . LYS A 1 192 ? -42.311 7.839 25.203 1.00 58.19 192 LYS A C 1
ATOM 1621 O O . LYS A 1 192 ? -43.468 8.052 25.551 1.00 58.19 192 LYS A O 1
ATOM 1626 N N . ASP A 1 193 ? -41.332 7.548 26.060 1.00 58.53 193 ASP A N 1
ATOM 1627 C CA . ASP A 1 193 ? -41.541 7.380 27.510 1.00 58.53 193 ASP A CA 1
ATOM 1628 C C . ASP A 1 193 ? -41.903 8.682 28.240 1.00 58.53 193 ASP A C 1
ATOM 1630 O O . ASP A 1 193 ? -42.515 8.638 29.298 1.00 58.53 193 ASP A O 1
ATOM 1634 N N . LYS A 1 194 ? -41.568 9.854 27.685 1.00 59.19 194 LYS A N 1
ATOM 1635 C CA . LYS A 1 194 ? -41.908 11.165 28.277 1.00 59.19 194 LYS A CA 1
ATOM 1636 C C . LYS A 1 194 ? -43.279 11.714 27.856 1.00 59.19 194 LYS A C 1
ATOM 1638 O O . LYS A 1 194 ? -43.596 12.849 28.196 1.00 59.19 194 LYS A O 1
ATOM 1643 N N . SER A 1 195 ? -44.042 10.961 27.061 1.00 55.66 195 SER A N 1
ATOM 1644 C CA . SER A 1 195 ? -45.350 11.378 26.524 1.00 55.66 195 SER A CA 1
ATOM 1645 C C . SER A 1 195 ? -46.557 10.687 27.176 1.00 55.66 195 SER A C 1
ATOM 1647 O O . SER A 1 195 ? -47.682 10.897 26.727 1.00 55.66 195 SER A O 1
ATOM 1649 N N . PHE A 1 196 ? -46.315 9.898 28.226 1.00 48.28 196 PHE A N 1
ATOM 1650 C CA . PHE A 1 196 ? -47.313 9.327 29.136 1.00 48.28 196 PHE A CA 1
ATOM 1651 C C . PHE A 1 196 ? -47.171 9.969 30.517 1.00 48.28 196 PHE A C 1
ATOM 1653 O O . PHE A 1 196 ? -48.206 10.069 31.210 1.00 48.28 196 PHE A O 1
#

Organism: NCBI:txid1236970

Sequence (196 aa):
MTTLPTLWTNHAINPFVNWIVWIVFVIDFGYRLQLAEQKWLFIKKNPFLVIAIIPFDQFFQVARLVRVIYLFRMKTVAKYYIQPVIEQLSYFSKMVILIIIMGYLALQAFVLWKLEGAIISYEEALGFSIKQLLFFGQRLVEVEYAISLFLLVLTTIVGVFLHGLALQWLFHKIEGWYQRYRKKQVKQTENKDKSF

Secondary structure (DSSP, 8-state):
---HHHHHHTTS--HHHHHHHHHHHHHHHHHHHHH-S-HHHHHHH-HHHHHHHS-HHHH-TTHHHHHHHHHTTHHHHIIIIIHHHHHH--HHHHHHHHHHHHHHHHHHHHHHHHH-TT---HHHHHHHHHHHHHSTT---S----HHHHHHHHHHHHHHHHHHHHHHHHHHHHHHHHHHHHHHHHHHHHHHHHTT-